Protein AF-A0A811QJC7-F1 (afdb_monomer)

Sequence (177 aa):
MTPPRSTLTEAEVFLGTHYTGIDIMLNLGDGEYWKKVMGPVFIYLNSSPNNGSDIRAFWDDAKAQARAEAGKWPYSFPESPGFAKAGDRGTVTGTLLVRDAFASKGGDVPAATAFVGLAAPGGQPGSWATQCKGYQFWTRATASGRFSIGGVRAGTYSLDAWVPGFLSSETTCTPPR

Secondary structure (DSSP, 8-state):
-PPP---------SS--TTTGGGGS----TT-----------------SSTT--HHHHHHHHHHHHHHHHTTPSPS----TTS--GGGEEEEEEE-EEEESSSTT-EEEE-TT-EEEEE---SSTTGGGT--SS--EEEEPPTTSEEEEEEEESS--EEEEE-TTS----EE-----

Structure (mmCIF, N/CA/C/O backbone):
data_AF-A0A811QJC7-F1
#
_entry.id   AF-A0A811QJC7-F1
#
loop_
_atom_site.group_PDB
_atom_site.id
_atom_site.type_symbol
_atom_site.label_atom_id
_atom_site.label_alt_id
_atom_site.label_comp_id
_atom_site.label_asym_id
_atom_site.label_entity_id
_atom_site.label_seq_id
_atom_site.pdbx_PDB_ins_code
_atom_site.Cartn_x
_atom_site.Cartn_y
_atom_site.Cartn_z
_atom_site.occupancy
_atom_site.B_iso_or_equiv
_atom_site.auth_seq_id
_atom_site.auth_comp_id
_atom_site.auth_asym_id
_atom_site.auth_atom_id
_atom_site.pdbx_PDB_model_num
ATOM 1 N N . MET A 1 1 ? 45.840 1.841 -18.497 1.00 39.69 1 MET A N 1
ATOM 2 C CA . MET A 1 1 ? 45.343 1.767 -17.107 1.00 39.69 1 MET A CA 1
ATOM 3 C C . MET A 1 1 ? 43.827 1.737 -17.168 1.00 39.69 1 MET A C 1
ATOM 5 O O . MET A 1 1 ? 43.231 2.735 -17.546 1.00 39.69 1 MET A O 1
ATOM 9 N N . THR A 1 2 ? 43.213 0.584 -16.918 1.00 43.00 2 THR A N 1
ATOM 10 C CA . THR A 1 2 ? 41.749 0.446 -16.854 1.00 43.00 2 THR A CA 1
ATOM 11 C C . THR A 1 2 ? 41.298 0.968 -15.489 1.00 43.00 2 THR A C 1
ATOM 13 O O . THR A 1 2 ? 41.879 0.532 -14.493 1.00 43.00 2 THR A O 1
ATOM 16 N N . PRO A 1 3 ? 40.339 1.905 -15.395 1.00 48.16 3 PRO A N 1
ATOM 17 C CA . PRO A 1 3 ? 39.869 2.369 -14.096 1.00 48.16 3 PRO A CA 1
ATOM 18 C C . PRO A 1 3 ? 39.243 1.196 -13.321 1.00 48.16 3 PRO A C 1
ATOM 20 O O . PRO A 1 3 ? 38.672 0.291 -13.944 1.00 48.16 3 PRO A O 1
ATOM 23 N N . PRO A 1 4 ? 39.352 1.170 -11.980 1.00 49.09 4 PRO A N 1
ATOM 24 C CA . PRO A 1 4 ? 38.701 0.147 -11.176 1.00 49.09 4 PRO A CA 1
ATOM 25 C C . PRO A 1 4 ? 37.191 0.201 -11.427 1.00 49.09 4 PRO A C 1
ATOM 27 O O . PRO A 1 4 ? 36.570 1.258 -11.313 1.00 49.09 4 PRO A O 1
ATOM 30 N N . ARG A 1 5 ? 36.597 -0.940 -11.795 1.00 50.56 5 ARG A N 1
ATOM 31 C CA . ARG A 1 5 ? 35.139 -1.084 -11.847 1.00 50.56 5 ARG A CA 1
ATOM 32 C C . ARG A 1 5 ? 34.621 -0.982 -10.418 1.00 50.56 5 ARG A C 1
ATOM 34 O O . ARG A 1 5 ? 34.804 -1.908 -9.634 1.00 50.56 5 ARG A O 1
ATOM 41 N N . SER A 1 6 ? 33.978 0.127 -10.081 1.00 57.31 6 SER A N 1
ATOM 42 C CA . SER A 1 6 ? 33.084 0.173 -8.933 1.00 57.31 6 SER A CA 1
ATOM 43 C C . SER A 1 6 ? 31.899 -0.751 -9.223 1.00 57.31 6 SER A C 1
ATOM 45 O O . SER A 1 6 ? 31.132 -0.538 -10.160 1.00 57.31 6 SER A O 1
ATOM 47 N N . THR A 1 7 ? 31.767 -1.822 -8.448 1.00 47.62 7 THR A N 1
ATOM 48 C CA . THR A 1 7 ? 30.556 -2.645 -8.429 1.00 47.62 7 THR A CA 1
ATOM 49 C C . THR A 1 7 ? 29.533 -1.970 -7.527 1.00 47.62 7 THR A C 1
ATOM 51 O O . THR A 1 7 ? 29.688 -1.964 -6.307 1.00 47.62 7 THR A O 1
ATOM 54 N N . LEU A 1 8 ? 28.502 -1.378 -8.128 1.00 61.47 8 LEU A N 1
ATOM 55 C CA . LEU A 1 8 ? 27.308 -0.936 -7.411 1.00 61.47 8 LEU A CA 1
ATOM 56 C C . LEU A 1 8 ? 26.442 -2.160 -7.095 1.00 61.47 8 LEU A C 1
ATOM 58 O O . LEU A 1 8 ? 26.234 -3.007 -7.964 1.00 61.47 8 LEU A O 1
ATOM 62 N N . THR A 1 9 ? 25.963 -2.253 -5.855 1.00 56.88 9 THR A N 1
ATOM 63 C CA . THR A 1 9 ? 25.016 -3.287 -5.418 1.00 56.88 9 THR A CA 1
ATOM 64 C C . THR A 1 9 ? 23.739 -2.591 -4.966 1.00 56.88 9 THR A C 1
ATOM 66 O O . THR A 1 9 ? 23.796 -1.758 -4.067 1.00 56.88 9 THR A O 1
ATOM 69 N N . GLU A 1 10 ? 22.617 -2.930 -5.594 1.00 76.75 10 GLU A N 1
ATOM 70 C CA . GLU A 1 10 ? 21.269 -2.501 -5.210 1.00 76.75 10 GLU A CA 1
ATOM 71 C C . GLU A 1 10 ? 20.539 -3.716 -4.627 1.00 76.75 10 GLU A C 1
ATOM 73 O O . GLU A 1 10 ? 20.653 -4.817 -5.174 1.00 76.75 10 GLU A O 1
ATOM 78 N N . ALA A 1 11 ? 19.813 -3.543 -3.521 1.00 76.38 11 ALA A N 1
ATOM 79 C CA . ALA A 1 11 ? 19.097 -4.627 -2.856 1.00 76.38 11 ALA A CA 1
ATOM 80 C C . ALA A 1 11 ? 17.656 -4.218 -2.532 1.00 76.38 11 ALA A C 1
ATOM 82 O O . ALA A 1 11 ? 17.434 -3.233 -1.836 1.00 76.38 11 ALA A O 1
ATOM 83 N N . GLU A 1 12 ? 16.698 -5.032 -2.974 1.00 81.44 12 GLU A N 1
ATOM 84 C CA . GLU A 1 12 ? 15.294 -4.956 -2.567 1.00 81.44 12 GLU A CA 1
ATOM 85 C C . GLU A 1 12 ? 14.996 -6.139 -1.639 1.00 81.44 12 GLU A C 1
ATOM 87 O O . GLU A 1 12 ? 15.192 -7.299 -2.015 1.00 81.44 12 GLU A O 1
ATOM 92 N N . VAL A 1 13 ? 14.538 -5.861 -0.417 1.00 83.81 13 VAL A N 1
ATOM 93 C CA . VAL A 1 13 ? 14.291 -6.883 0.612 1.00 83.81 13 VAL A CA 1
ATOM 94 C C . VAL A 1 13 ? 12.806 -6.916 0.960 1.00 83.81 13 VAL A C 1
ATOM 96 O O . VAL A 1 13 ? 12.304 -6.052 1.670 1.00 83.81 13 VAL A O 1
ATOM 99 N N . PHE A 1 14 ? 12.098 -7.949 0.499 1.00 85.81 14 PHE A N 1
ATOM 100 C CA . PHE A 1 14 ? 10.667 -8.132 0.789 1.00 85.81 14 PHE A CA 1
ATOM 101 C C . PHE A 1 14 ? 10.379 -8.766 2.150 1.00 85.81 14 PHE A C 1
ATOM 103 O O . PHE A 1 14 ? 9.311 -8.559 2.724 1.00 85.81 14 PHE A O 1
ATOM 110 N N . LEU A 1 15 ? 11.303 -9.596 2.630 1.00 84.06 15 LEU A N 1
ATOM 111 C CA . LEU A 1 15 ? 11.221 -10.270 3.915 1.00 84.06 15 LEU A CA 1
ATOM 112 C C . LEU A 1 15 ? 12.636 -10.494 4.438 1.00 84.06 15 LEU A C 1
ATOM 114 O O . LEU A 1 15 ? 13.490 -11.000 3.713 1.00 84.06 15 LEU A O 1
ATOM 118 N N . GLY A 1 16 ? 12.874 -10.146 5.696 1.00 83.25 16 GLY A N 1
ATOM 119 C CA . GLY A 1 16 ? 14.161 -10.342 6.344 1.00 83.25 16 GLY A CA 1
ATOM 120 C C . GLY A 1 16 ? 14.036 -10.196 7.852 1.00 83.25 16 GLY A C 1
ATOM 121 O O . GLY A 1 16 ? 13.121 -9.548 8.346 1.00 83.25 16 GLY A O 1
ATOM 122 N N . THR A 1 17 ? 14.974 -10.786 8.584 1.00 84.56 17 THR A N 1
ATOM 123 C CA . THR A 1 17 ? 15.013 -10.783 10.057 1.00 84.56 17 THR A CA 1
ATOM 124 C C . THR A 1 17 ? 15.558 -9.480 10.649 1.00 84.56 17 THR A C 1
ATOM 126 O O . THR A 1 17 ? 15.867 -9.409 11.839 1.00 84.56 17 THR A O 1
ATOM 129 N N . HIS A 1 18 ? 15.726 -8.441 9.827 1.00 79.06 18 HIS A N 1
ATOM 130 C CA . HIS A 1 18 ? 16.304 -7.175 10.257 1.00 79.06 18 HIS A CA 1
ATOM 131 C C . HIS A 1 18 ? 15.383 -6.524 11.296 1.00 79.06 18 HIS A C 1
ATOM 133 O O . HIS A 1 18 ? 14.196 -6.335 11.044 1.00 79.06 18 HIS A O 1
ATOM 139 N N . TYR A 1 19 ? 15.950 -6.176 12.453 1.00 82.38 19 TYR A N 1
ATOM 140 C CA . TYR A 1 19 ? 15.284 -5.589 13.627 1.00 82.38 19 TYR A CA 1
ATOM 141 C C . TYR A 1 19 ? 14.287 -6.503 14.358 1.00 82.38 19 TYR A C 1
ATOM 143 O O . TYR A 1 19 ? 14.424 -6.672 15.565 1.00 82.38 19 TYR A O 1
ATOM 151 N N . THR A 1 20 ? 13.332 -7.122 13.660 1.00 80.38 20 THR A N 1
ATOM 152 C CA . THR A 1 20 ? 12.279 -7.963 14.272 1.00 80.38 20 THR A CA 1
ATOM 153 C C . THR A 1 20 ? 12.752 -9.391 14.578 1.00 80.38 20 THR A C 1
ATOM 155 O O . THR A 1 20 ? 12.054 -10.160 15.230 1.00 80.38 20 THR A O 1
ATOM 158 N N . GLY A 1 21 ? 13.949 -9.771 14.125 1.00 86.75 21 GLY A N 1
ATOM 159 C CA . GLY A 1 21 ? 14.512 -11.091 14.382 1.00 86.75 21 GLY A CA 1
ATOM 160 C C . GLY A 1 21 ? 13.729 -12.206 13.692 1.00 86.75 21 GLY A C 1
ATOM 161 O O . GLY A 1 21 ? 13.185 -12.028 12.602 1.00 86.75 21 GLY A O 1
ATOM 162 N N . ILE A 1 22 ? 13.706 -13.384 14.314 1.00 85.12 22 ILE A N 1
ATOM 163 C CA . ILE A 1 22 ? 13.050 -14.569 13.746 1.00 85.12 22 ILE A CA 1
ATOM 164 C C . ILE A 1 22 ? 11.520 -14.491 13.784 1.00 85.12 22 ILE A C 1
ATOM 166 O O . ILE A 1 22 ? 10.868 -15.221 13.044 1.00 85.12 22 ILE A O 1
ATOM 170 N N . ASP A 1 23 ? 10.953 -13.576 14.571 1.00 84.38 23 ASP A N 1
ATOM 171 C CA . ASP A 1 23 ? 9.504 -13.464 14.769 1.00 84.38 23 ASP A CA 1
ATOM 172 C C . ASP A 1 23 ? 8.763 -13.009 13.505 1.00 84.38 23 ASP A C 1
ATOM 174 O O . ASP A 1 23 ? 7.570 -13.260 13.362 1.00 84.38 23 ASP A O 1
ATOM 178 N N . ILE A 1 24 ? 9.467 -12.370 12.563 1.00 82.44 24 ILE A N 1
ATOM 179 C CA . ILE A 1 24 ? 8.918 -11.985 11.255 1.00 82.44 24 ILE A CA 1
ATOM 180 C C . ILE A 1 24 ? 9.209 -13.020 10.158 1.00 82.44 24 ILE A C 1
ATOM 182 O O . ILE A 1 24 ? 8.734 -12.866 9.032 1.00 82.44 24 ILE A O 1
ATOM 186 N N . MET A 1 25 ? 9.989 -14.075 10.434 1.00 83.75 25 MET A N 1
ATOM 187 C CA . MET A 1 25 ? 10.285 -15.086 9.416 1.00 83.75 25 MET A CA 1
ATOM 188 C C . MET A 1 25 ? 9.013 -15.799 8.968 1.00 83.75 25 MET A C 1
ATOM 190 O O . MET A 1 25 ? 8.160 -16.187 9.764 1.00 83.75 25 MET A O 1
ATOM 194 N N . LEU A 1 26 ? 8.912 -16.011 7.657 1.00 86.88 26 LEU A N 1
ATOM 195 C CA . LEU A 1 26 ? 7.849 -16.813 7.079 1.00 86.88 26 LEU A CA 1
ATOM 196 C C . LEU A 1 26 ? 8.024 -18.266 7.526 1.00 86.88 26 LEU A C 1
ATOM 198 O O . LEU A 1 26 ? 8.915 -18.961 7.044 1.00 86.88 26 LEU A O 1
ATOM 202 N N . ASN A 1 27 ? 7.151 -18.712 8.423 1.00 86.12 27 ASN A N 1
ATOM 203 C CA . ASN A 1 27 ? 7.065 -20.102 8.848 1.00 86.12 27 ASN A CA 1
ATOM 204 C C . ASN A 1 27 ? 5.829 -20.755 8.216 1.00 86.12 27 ASN A C 1
ATOM 206 O O . ASN A 1 27 ? 4.711 -20.269 8.406 1.00 86.12 27 ASN A O 1
ATOM 210 N N . LEU A 1 28 ? 6.035 -21.818 7.440 1.00 89.69 28 LEU A N 1
ATOM 211 C CA . LEU A 1 28 ? 4.976 -22.582 6.784 1.00 89.69 28 LEU A CA 1
ATOM 212 C C . LEU A 1 28 ? 4.854 -23.941 7.470 1.00 89.69 28 LEU A C 1
ATOM 214 O O . LEU A 1 28 ? 5.852 -24.643 7.616 1.00 89.69 28 LEU A O 1
ATOM 218 N N . GLY A 1 29 ? 3.641 -24.295 7.888 1.00 89.88 29 GLY A N 1
ATOM 219 C CA . GLY A 1 29 ? 3.370 -25.610 8.460 1.00 89.88 29 GLY A CA 1
ATOM 220 C C . GLY A 1 29 ? 3.419 -26.729 7.416 1.00 89.88 29 GLY A C 1
ATOM 221 O O . GLY A 1 29 ? 3.368 -26.481 6.208 1.00 89.88 29 GLY A O 1
ATOM 222 N N . ASP A 1 30 ? 3.464 -27.975 7.886 1.00 93.50 30 ASP A N 1
ATOM 223 C CA . ASP A 1 30 ? 3.431 -29.152 7.017 1.00 93.50 30 ASP A CA 1
ATOM 224 C C . ASP A 1 30 ? 2.180 -29.144 6.128 1.00 93.50 30 ASP A C 1
ATOM 226 O O . ASP A 1 30 ? 1.044 -29.090 6.603 1.00 93.50 30 ASP A O 1
ATOM 230 N N . GLY A 1 31 ? 2.396 -29.180 4.811 1.00 92.94 31 GLY A N 1
ATOM 231 C CA . GLY A 1 31 ? 1.322 -29.127 3.817 1.00 92.94 31 GLY A CA 1
ATOM 232 C C . GLY A 1 31 ? 0.656 -27.754 3.648 1.00 92.94 31 GLY A C 1
ATOM 233 O O . GLY A 1 31 ? -0.315 -27.655 2.896 1.00 92.94 31 GLY A O 1
ATOM 234 N N . GLU A 1 32 ? 1.149 -26.691 4.295 1.00 94.19 32 GLU A N 1
ATOM 235 C CA . GLU A 1 32 ? 0.594 -25.343 4.144 1.00 94.19 32 GLU A CA 1
ATOM 236 C C . GLU A 1 32 ? 0.873 -24.792 2.738 1.00 94.19 32 GLU A C 1
ATOM 238 O O . GLU A 1 32 ? 2.012 -24.507 2.360 1.00 94.19 32 GLU A O 1
ATOM 243 N N . TYR A 1 33 ? -0.189 -24.584 1.958 1.00 92.38 33 TYR A N 1
ATOM 244 C CA . TYR A 1 33 ? -0.088 -23.845 0.706 1.00 92.38 33 TYR A CA 1
ATOM 245 C C . TYR A 1 33 ? -0.026 -22.342 0.983 1.00 92.38 33 TYR A C 1
ATOM 247 O O . TYR A 1 33 ? -0.960 -21.763 1.539 1.00 92.38 33 TYR A O 1
ATOM 255 N N . TRP A 1 34 ? 1.037 -21.688 0.515 1.00 92.56 34 TRP A N 1
ATOM 256 C CA . TRP A 1 34 ? 1.186 -20.242 0.620 1.00 92.56 34 TRP A CA 1
ATOM 257 C C . TRP A 1 34 ? 1.641 -19.622 -0.698 1.00 92.56 34 TRP A C 1
ATOM 259 O O . TRP A 1 34 ? 2.548 -20.112 -1.371 1.00 92.56 34 TRP A O 1
ATOM 269 N N . LYS A 1 35 ? 1.006 -18.505 -1.064 1.00 91.88 35 LYS A N 1
ATOM 270 C CA . LYS A 1 35 ? 1.338 -17.726 -2.256 1.00 91.88 35 LYS A CA 1
ATOM 271 C C . LYS A 1 35 ? 1.127 -16.244 -1.987 1.00 91.88 35 LYS A C 1
ATOM 273 O O . LYS A 1 35 ? 0.041 -15.821 -1.599 1.00 91.88 35 LYS A O 1
ATOM 278 N N . LYS A 1 36 ? 2.144 -15.443 -2.297 1.00 92.25 36 LYS A N 1
ATOM 279 C CA . LYS A 1 36 ? 2.096 -13.982 -2.234 1.00 92.25 36 LYS A CA 1
ATOM 280 C C . LYS A 1 36 ? 2.853 -13.407 -3.424 1.00 92.25 36 LYS A C 1
ATOM 282 O O . LYS A 1 36 ? 3.976 -13.804 -3.708 1.00 92.25 36 LYS A O 1
ATOM 287 N N . VAL A 1 37 ? 2.226 -12.479 -4.138 1.00 93.38 37 VAL A N 1
ATOM 288 C CA . VAL A 1 37 ? 2.914 -11.646 -5.132 1.00 93.38 37 VAL A CA 1
ATOM 289 C C . VAL A 1 37 ? 3.649 -10.532 -4.397 1.00 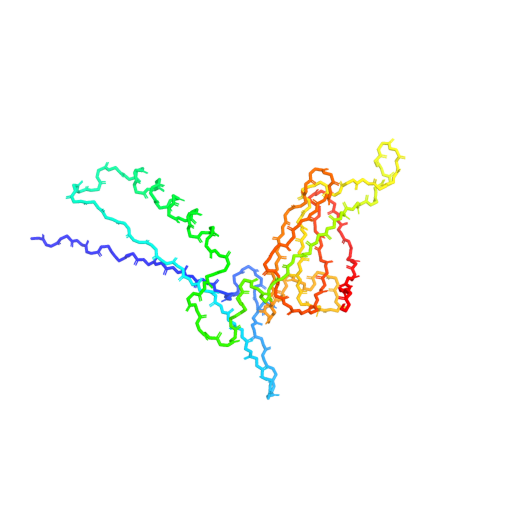93.38 37 VAL A C 1
ATOM 291 O O . VAL A 1 37 ? 3.005 -9.768 -3.672 1.00 93.38 37 VAL A O 1
ATOM 294 N N . MET A 1 38 ? 4.965 -10.469 -4.599 1.00 91.19 38 MET A N 1
ATOM 295 C CA . MET A 1 38 ? 5.854 -9.399 -4.149 1.00 91.19 38 MET A CA 1
ATOM 296 C C . MET A 1 38 ? 6.233 -8.533 -5.355 1.00 91.19 38 MET A C 1
ATOM 298 O O . MET A 1 38 ? 6.582 -9.068 -6.408 1.00 91.19 38 MET A O 1
ATOM 302 N N . GLY A 1 39 ? 6.130 -7.212 -5.221 1.00 90.12 39 GLY A N 1
ATOM 303 C CA . GLY A 1 39 ? 6.313 -6.274 -6.331 1.00 90.12 39 GLY A CA 1
ATOM 304 C C . GLY A 1 39 ? 5.027 -6.003 -7.134 1.00 90.12 39 GLY A C 1
ATOM 305 O O . GLY A 1 39 ? 3.922 -6.149 -6.596 1.00 90.12 39 GLY A O 1
ATOM 306 N N . PRO A 1 40 ? 5.138 -5.611 -8.421 1.00 91.00 40 PRO A N 1
ATOM 307 C CA . PRO A 1 40 ? 6.361 -5.467 -9.222 1.00 91.00 40 PRO A CA 1
ATOM 308 C C . PRO A 1 40 ? 7.364 -4.451 -8.661 1.00 91.00 40 PRO A C 1
ATOM 310 O O . PRO A 1 40 ? 6.972 -3.461 -8.049 1.00 91.00 40 PRO A O 1
ATOM 313 N N . VAL A 1 41 ? 8.653 -4.710 -8.900 1.00 90.06 41 VAL A N 1
ATOM 314 C CA . VAL A 1 41 ? 9.755 -3.774 -8.629 1.00 90.06 41 VAL A CA 1
ATOM 315 C C . VAL A 1 41 ? 10.070 -3.031 -9.913 1.00 90.06 41 VAL A C 1
ATOM 317 O O . VAL A 1 41 ? 10.195 -3.646 -10.972 1.00 90.06 41 VAL A O 1
ATOM 320 N N . PHE A 1 42 ? 10.206 -1.716 -9.815 1.00 89.62 42 PHE A N 1
ATOM 321 C CA . PHE A 1 42 ? 10.661 -0.879 -10.912 1.00 89.62 42 PHE A CA 1
ATOM 322 C C . PHE A 1 42 ? 12.077 -0.391 -10.608 1.00 89.62 42 PHE A C 1
ATOM 324 O O . PHE A 1 42 ? 12.303 0.225 -9.570 1.00 89.62 42 PHE A O 1
ATOM 331 N N . ILE A 1 43 ? 13.016 -0.670 -11.513 1.00 91.56 43 ILE A N 1
ATOM 332 C CA . ILE A 1 43 ? 14.404 -0.211 -11.419 1.00 91.56 43 ILE A CA 1
ATOM 333 C C . ILE A 1 43 ? 14.635 0.790 -12.544 1.00 91.56 43 ILE A C 1
ATOM 335 O O . ILE A 1 43 ? 14.411 0.478 -13.714 1.00 91.56 43 ILE A O 1
ATOM 339 N N . TYR A 1 44 ? 15.095 1.983 -12.180 1.00 92.44 44 TYR A N 1
ATOM 340 C CA . TYR A 1 44 ? 15.409 3.050 -13.119 1.00 92.44 44 TYR A CA 1
ATOM 341 C C . TYR A 1 44 ? 16.896 3.361 -13.115 1.00 92.44 44 TYR A C 1
ATOM 343 O O . TYR A 1 44 ? 17.497 3.519 -12.055 1.00 92.44 44 TYR A O 1
ATOM 351 N N . LEU A 1 45 ? 17.471 3.474 -14.309 1.00 90.25 45 LEU A N 1
ATOM 352 C CA . LEU A 1 45 ? 18.871 3.810 -14.520 1.00 90.25 45 LEU A CA 1
ATOM 353 C C . LEU A 1 45 ? 18.933 4.979 -15.503 1.00 90.25 45 LEU A C 1
ATOM 355 O O . LEU A 1 45 ? 18.470 4.853 -16.637 1.00 90.25 45 LEU A O 1
ATOM 359 N N . ASN A 1 46 ? 19.513 6.099 -15.079 1.00 89.00 46 ASN A N 1
ATOM 360 C CA . ASN A 1 46 ? 19.772 7.248 -15.939 1.00 89.00 46 ASN A CA 1
ATOM 361 C C . ASN A 1 46 ? 21.268 7.391 -16.252 1.00 89.00 46 ASN A C 1
ATOM 363 O O . ASN A 1 46 ? 22.139 6.874 -15.554 1.00 89.00 46 ASN A O 1
ATOM 367 N N . SER A 1 47 ? 21.567 8.053 -17.370 1.00 84.81 47 SER A N 1
ATOM 368 C CA . SER A 1 47 ? 22.934 8.331 -17.816 1.00 84.81 47 SER A CA 1
ATOM 369 C C . SER A 1 47 ? 22.981 9.643 -18.598 1.00 84.81 47 SER A C 1
ATOM 371 O O . SER A 1 47 ? 21.964 10.093 -19.122 1.00 84.81 47 SER A O 1
ATOM 373 N N . SER A 1 48 ? 24.154 10.277 -18.660 1.00 75.81 48 SER A N 1
ATOM 374 C CA . SER A 1 48 ? 24.380 11.493 -19.449 1.00 75.81 48 SER A CA 1
ATOM 375 C C . SER A 1 48 ? 25.650 11.339 -20.282 1.00 75.81 48 SER A C 1
ATOM 377 O O . SER A 1 48 ? 26.660 10.874 -19.745 1.00 75.81 48 SER A O 1
ATOM 379 N N . PRO A 1 49 ? 25.638 11.750 -21.563 1.00 69.88 49 PRO A N 1
ATOM 380 C CA . PRO A 1 49 ? 26.808 11.661 -22.434 1.00 69.88 49 PRO A CA 1
ATOM 381 C C . PRO A 1 49 ? 27.974 12.561 -21.987 1.00 69.88 49 PRO A C 1
ATOM 383 O O . PRO A 1 49 ? 29.115 12.297 -22.351 1.00 69.88 49 PRO A O 1
ATOM 386 N N . ASN A 1 50 ? 27.723 13.584 -21.159 1.00 66.31 50 ASN A N 1
ATOM 387 C CA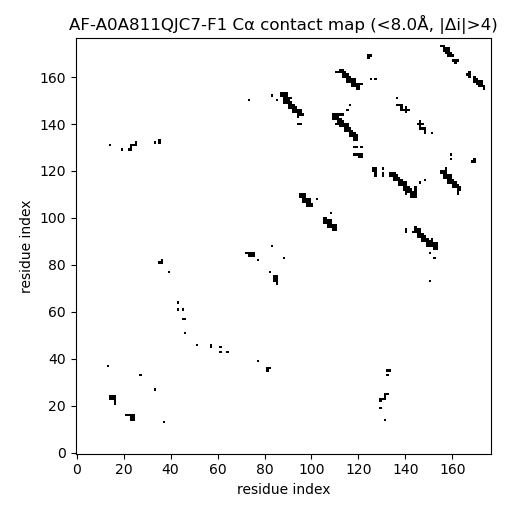 . ASN A 1 50 ? 28.739 14.539 -20.705 1.00 66.31 50 ASN A CA 1
ATOM 388 C C . ASN A 1 50 ? 29.227 14.224 -19.279 1.00 66.31 50 ASN A C 1
ATOM 390 O O . ASN A 1 50 ? 28.968 14.992 -18.356 1.00 66.31 50 ASN A O 1
ATOM 394 N N . ASN A 1 51 ? 29.900 13.079 -19.093 1.00 62.34 51 ASN A N 1
ATOM 395 C CA . ASN A 1 51 ? 30.676 12.694 -17.895 1.00 62.34 51 ASN A CA 1
ATOM 396 C C . ASN A 1 51 ? 30.092 13.101 -16.520 1.00 62.34 51 ASN A C 1
ATOM 398 O O . ASN A 1 51 ? 30.833 13.485 -15.617 1.00 62.34 51 ASN A O 1
ATOM 402 N N . GLY A 1 52 ? 28.772 12.999 -16.342 1.00 60.22 52 GLY A N 1
ATOM 403 C CA . GLY A 1 52 ? 28.110 13.064 -15.035 1.00 60.22 52 GLY A CA 1
ATOM 404 C C . GLY A 1 52 ? 28.415 14.289 -14.164 1.00 60.22 52 GLY A C 1
ATOM 405 O O . GLY A 1 52 ? 28.396 14.168 -12.941 1.00 60.22 52 GLY A O 1
ATOM 406 N N . SER A 1 53 ? 28.689 15.459 -14.752 1.00 65.88 53 SER A N 1
ATOM 407 C CA . SER A 1 53 ? 29.078 16.652 -13.982 1.00 65.88 53 SER A CA 1
ATOM 408 C C . SER A 1 53 ? 27.951 17.248 -13.129 1.00 65.88 53 SER A C 1
ATOM 410 O O . SER A 1 53 ? 28.226 18.076 -12.264 1.00 65.88 53 SER A O 1
ATOM 412 N N . ASP A 1 54 ? 26.696 16.842 -13.353 1.00 77.94 54 ASP A N 1
ATOM 413 C CA . ASP A 1 54 ? 25.538 17.320 -12.595 1.00 77.94 54 ASP A CA 1
ATOM 414 C C . ASP A 1 54 ? 24.778 16.168 -11.920 1.00 77.94 54 ASP A C 1
ATOM 416 O O . ASP A 1 54 ? 23.753 15.674 -12.391 1.00 77.94 54 ASP A O 1
ATOM 420 N N . ILE A 1 55 ? 25.296 15.734 -10.769 1.00 82.12 55 ILE A N 1
ATO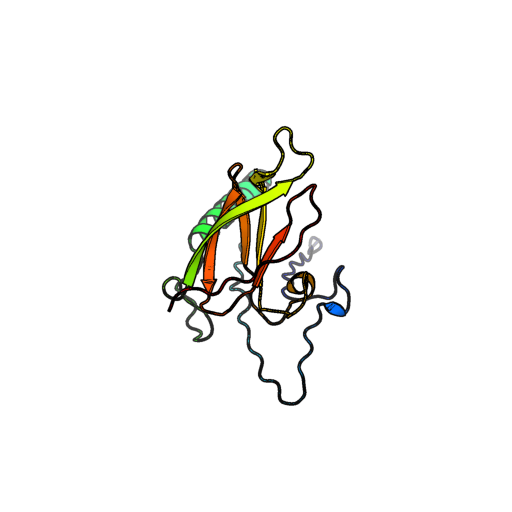M 421 C CA . ILE A 1 55 ? 24.653 14.717 -9.928 1.00 82.12 55 ILE A CA 1
ATOM 422 C C . ILE A 1 55 ? 23.273 15.152 -9.412 1.00 82.12 55 ILE A C 1
ATOM 424 O O . ILE A 1 55 ? 22.429 14.303 -9.124 1.00 82.12 55 ILE A O 1
ATOM 428 N N . ARG A 1 56 ? 23.015 16.466 -9.314 1.00 87.50 56 ARG A N 1
ATOM 429 C CA . ARG A 1 56 ? 21.704 16.978 -8.895 1.00 87.50 56 ARG A CA 1
ATOM 430 C C . ARG A 1 56 ? 20.672 16.764 -9.989 1.00 87.50 56 ARG A C 1
ATOM 432 O O . ARG A 1 56 ? 19.572 16.327 -9.669 1.00 87.50 56 ARG A O 1
ATOM 439 N N . ALA A 1 57 ? 21.044 16.966 -11.251 1.00 87.81 57 ALA A N 1
ATOM 440 C CA . ALA A 1 57 ? 20.170 16.661 -12.378 1.00 87.81 57 ALA A CA 1
ATOM 441 C C . ALA A 1 57 ? 19.744 15.181 -12.393 1.00 87.81 57 ALA A C 1
ATOM 443 O O . ALA A 1 57 ? 18.556 14.902 -12.523 1.00 87.81 57 ALA A O 1
ATOM 444 N N . PHE A 1 58 ? 20.666 14.233 -12.167 1.00 88.69 58 PHE A N 1
ATOM 445 C CA . PHE A 1 58 ? 20.310 12.807 -12.071 1.00 88.69 58 PHE A CA 1
ATOM 446 C C . PHE A 1 58 ? 19.382 12.494 -10.897 1.00 88.69 58 PHE A C 1
ATOM 448 O O . PHE A 1 58 ? 18.475 11.675 -11.026 1.00 88.69 58 PHE A O 1
ATOM 455 N N . TRP A 1 59 ? 19.603 13.134 -9.748 1.00 90.00 59 TRP A N 1
ATOM 456 C CA . TRP A 1 59 ? 18.744 12.981 -8.576 1.00 90.00 59 TRP A CA 1
ATOM 457 C C . TRP A 1 59 ? 17.337 13.545 -8.814 1.00 90.00 59 TRP A C 1
ATOM 459 O O . TRP A 1 59 ? 16.340 12.933 -8.428 1.00 90.00 59 TRP A O 1
ATOM 469 N N . ASP A 1 60 ? 17.239 14.714 -9.442 1.00 92.19 60 ASP A N 1
ATOM 470 C CA . ASP A 1 60 ? 15.964 15.352 -9.764 1.00 92.19 60 ASP A CA 1
ATOM 471 C C . ASP A 1 60 ? 15.175 14.554 -10.804 1.00 92.19 60 ASP A C 1
ATOM 473 O O . ASP A 1 60 ? 13.975 14.338 -10.613 1.00 92.19 60 ASP A O 1
ATOM 477 N N . ASP A 1 61 ? 15.857 14.043 -11.827 1.00 92.81 61 ASP A N 1
ATOM 478 C CA . ASP A 1 61 ? 15.308 13.129 -12.827 1.00 92.81 61 ASP A CA 1
ATOM 479 C C . ASP A 1 61 ? 14.817 11.815 -12.195 1.00 92.81 61 ASP A C 1
ATOM 481 O O . ASP A 1 61 ? 13.650 11.455 -12.347 1.00 92.81 61 ASP A O 1
ATOM 485 N N . ALA A 1 62 ? 15.632 11.161 -11.359 1.00 92.69 62 ALA A N 1
ATOM 486 C CA . ALA A 1 62 ? 15.229 9.943 -10.653 1.00 92.69 62 ALA A CA 1
ATOM 487 C C . ALA A 1 62 ? 14.000 10.168 -9.749 1.00 92.69 62 ALA A C 1
ATOM 489 O O . ALA A 1 62 ? 13.081 9.347 -9.729 1.00 92.69 62 ALA A O 1
ATOM 490 N N . LYS A 1 63 ? 13.921 11.305 -9.039 1.00 94.31 63 LYS A N 1
ATOM 491 C CA . LYS A 1 63 ? 12.726 11.676 -8.256 1.00 94.31 63 LYS A CA 1
ATOM 492 C C . LYS A 1 63 ? 11.507 11.924 -9.142 1.00 94.31 63 LYS A C 1
ATOM 494 O O . LYS A 1 63 ? 10.393 11.585 -8.742 1.00 94.31 63 LYS A O 1
ATOM 499 N N . ALA A 1 64 ? 11.681 12.569 -10.295 1.00 95.50 64 ALA A N 1
ATOM 500 C CA . ALA A 1 64 ? 10.593 12.809 -11.237 1.00 95.50 64 ALA A CA 1
ATOM 501 C C . ALA A 1 64 ? 10.055 11.483 -11.787 1.00 95.50 64 ALA A C 1
ATOM 503 O O . ALA A 1 64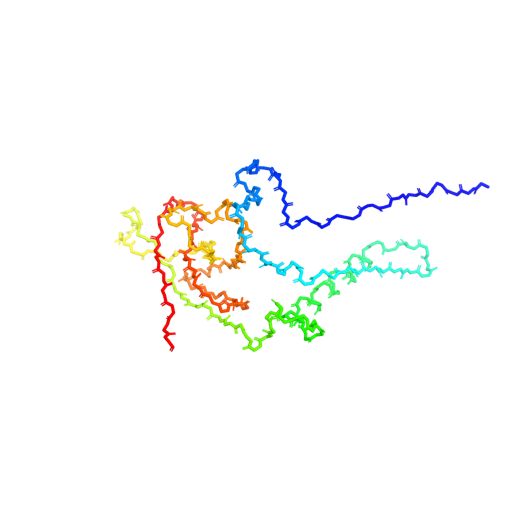 ? 8.846 11.252 -11.737 1.00 95.50 64 ALA A O 1
ATOM 504 N N . GLN A 1 65 ? 10.950 10.580 -12.189 1.00 96.12 65 GLN A N 1
ATOM 505 C CA . GLN A 1 65 ? 10.605 9.242 -12.647 1.00 96.12 65 GL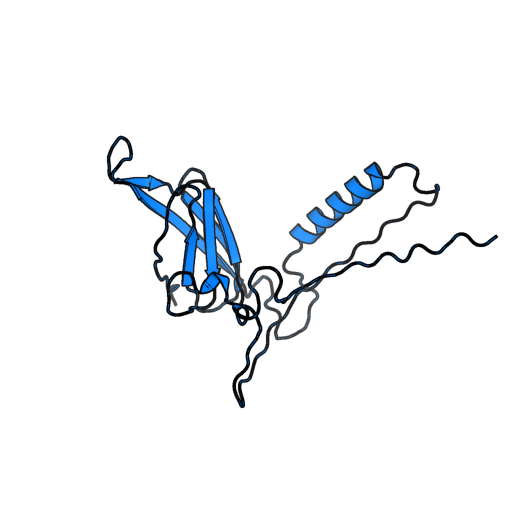N A CA 1
ATOM 506 C C . GLN A 1 65 ? 9.890 8.434 -11.555 1.00 96.12 65 GLN A C 1
ATOM 508 O O . GLN A 1 65 ? 8.826 7.875 -11.808 1.00 96.12 65 GLN A O 1
ATOM 513 N N . ALA A 1 66 ? 10.401 8.432 -10.319 1.00 93.75 66 ALA A N 1
ATOM 514 C CA . ALA A 1 66 ? 9.763 7.741 -9.197 1.00 93.75 66 ALA A CA 1
ATOM 515 C C . ALA A 1 66 ? 8.330 8.242 -8.938 1.00 93.75 66 ALA A C 1
ATOM 517 O O . ALA A 1 66 ? 7.423 7.441 -8.715 1.00 93.75 66 ALA A O 1
ATOM 518 N N . ARG A 1 67 ? 8.091 9.561 -9.015 1.00 95.00 67 ARG A N 1
ATOM 519 C CA . ARG A 1 67 ? 6.741 10.143 -8.881 1.00 95.00 67 ARG A CA 1
ATOM 520 C C . ARG A 1 67 ? 5.824 9.747 -10.036 1.00 95.00 67 ARG A C 1
ATOM 522 O O . ARG A 1 67 ? 4.658 9.441 -9.795 1.00 95.00 67 ARG A O 1
ATOM 529 N N . ALA A 1 68 ? 6.337 9.753 -11.266 1.00 95.62 68 ALA A N 1
ATOM 530 C CA . ALA A 1 68 ? 5.570 9.357 -12.442 1.00 95.62 68 ALA A CA 1
ATOM 531 C C . ALA A 1 68 ? 5.148 7.882 -12.364 1.00 95.62 68 ALA A C 1
ATOM 533 O O . ALA A 1 68 ? 3.983 7.565 -12.596 1.00 95.62 68 ALA A O 1
ATOM 534 N N . GLU A 1 69 ? 6.062 6.989 -11.981 1.00 94.81 69 GLU A N 1
ATOM 535 C CA . GLU A 1 69 ? 5.772 5.561 -11.821 1.00 94.81 69 GLU A CA 1
ATOM 536 C C . GLU A 1 69 ? 4.847 5.269 -10.633 1.00 94.81 69 GLU A C 1
ATOM 538 O O . GLU A 1 69 ? 3.943 4.443 -10.752 1.00 94.81 69 GLU A O 1
ATOM 543 N N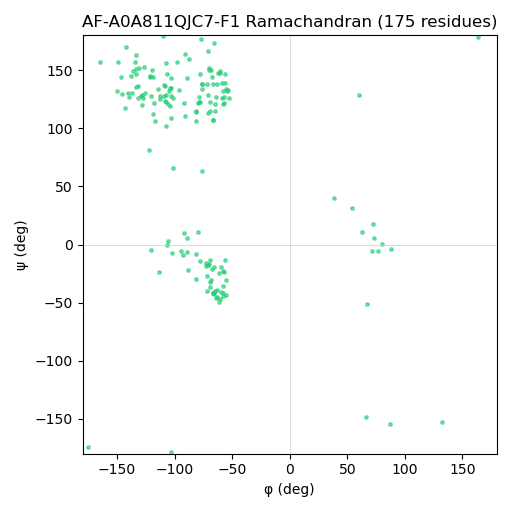 . ALA A 1 70 ? 4.979 5.995 -9.515 1.00 91.06 70 ALA A N 1
ATOM 544 C CA . ALA A 1 70 ? 4.046 5.879 -8.392 1.00 91.06 70 ALA A CA 1
ATOM 545 C C . ALA A 1 70 ? 2.595 6.186 -8.810 1.00 91.06 70 ALA A C 1
ATOM 547 O O . ALA A 1 70 ? 1.667 5.524 -8.349 1.00 91.06 70 ALA A O 1
ATOM 548 N N . GLY A 1 71 ? 2.396 7.141 -9.726 1.00 90.62 71 GLY A N 1
ATOM 549 C CA . GLY A 1 71 ? 1.080 7.474 -10.280 1.00 90.62 7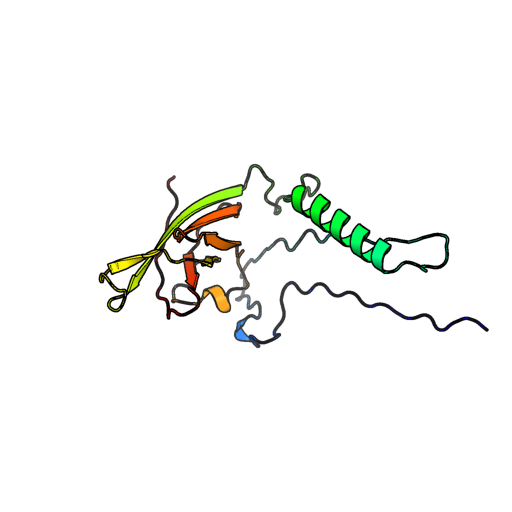1 GLY A CA 1
ATOM 550 C C . GLY A 1 71 ? 0.482 6.402 -11.200 1.00 90.62 71 GLY A C 1
ATOM 551 O O . GLY A 1 71 ? -0.721 6.420 -11.445 1.00 90.62 71 GLY A O 1
ATOM 552 N N . LYS A 1 72 ? 1.291 5.458 -11.696 1.00 92.44 72 LYS A N 1
ATOM 553 C CA . LYS A 1 72 ? 0.826 4.327 -12.518 1.00 92.44 72 LYS A CA 1
ATOM 554 C C . LYS A 1 72 ? 0.434 3.110 -11.686 1.00 92.44 72 LYS A C 1
ATOM 556 O O . LYS A 1 72 ? -0.055 2.127 -12.241 1.00 92.44 72 LYS A O 1
ATOM 561 N N . TRP A 1 73 ? 0.672 3.139 -10.376 1.00 89.75 73 TRP A N 1
ATOM 562 C CA . TRP A 1 73 ? 0.314 2.038 -9.499 1.00 89.75 73 TRP A CA 1
ATOM 563 C C . TRP A 1 73 ? -1.211 1.940 -9.296 1.00 89.75 73 TRP A C 1
ATOM 565 O O . TRP A 1 73 ? -1.855 2.956 -9.027 1.00 89.75 73 TRP A O 1
ATOM 575 N N . PRO A 1 74 ? -1.795 0.726 -9.310 1.00 92.38 74 PRO A N 1
ATOM 576 C CA . PRO A 1 74 ? -1.180 -0.545 -9.699 1.00 92.38 74 PRO A CA 1
ATOM 577 C C . PRO A 1 74 ? -1.047 -0.674 -11.221 1.00 92.38 74 PRO A C 1
ATOM 579 O O . PRO A 1 74 ? -1.979 -0.366 -11.962 1.00 92.38 74 PRO A O 1
ATOM 582 N N . TYR A 1 75 ? 0.095 -1.195 -11.678 1.00 92.38 75 TYR A N 1
ATOM 583 C CA . TYR A 1 75 ? 0.358 -1.373 -13.106 1.00 92.38 75 TYR A CA 1
ATOM 584 C C . TYR A 1 75 ? -0.658 -2.303 -13.781 1.00 92.38 75 TYR A C 1
ATOM 586 O O . TYR A 1 75 ? -1.115 -3.280 -13.191 1.00 92.38 75 TYR A O 1
ATOM 594 N N . SER A 1 76 ? -0.958 -2.040 -15.053 1.00 92.19 76 SER A N 1
ATOM 595 C CA . SER A 1 76 ? -1.864 -2.859 -15.869 1.00 92.19 76 SER A CA 1
ATOM 596 C C . SER A 1 76 ? -1.173 -4.010 -16.604 1.00 92.19 76 SER A C 1
ATOM 598 O O . SER A 1 76 ? -1.844 -4.970 -16.978 1.00 92.19 76 SER A O 1
ATOM 600 N N . PHE A 1 77 ? 0.145 -3.918 -16.811 1.00 93.19 77 PHE A N 1
ATOM 601 C CA . PHE A 1 77 ? 0.917 -4.895 -17.580 1.00 93.19 77 PHE A CA 1
ATOM 602 C C . PHE A 1 77 ? 1.122 -6.265 -16.902 1.00 93.19 77 PHE A C 1
ATOM 604 O O . PHE A 1 77 ? 1.313 -7.229 -17.639 1.00 93.19 77 PHE A O 1
ATOM 611 N N . PRO A 1 78 ? 1.132 -6.424 -15.557 1.00 93.88 78 PRO A N 1
ATOM 612 C CA . PRO A 1 78 ? 1.308 -7.749 -14.972 1.00 93.88 78 PRO A CA 1
ATOM 613 C C . PRO A 1 78 ? 0.132 -8.675 -15.310 1.00 93.88 78 PRO A C 1
ATOM 615 O O . PRO A 1 78 ? -1.014 -8.410 -14.945 1.00 93.88 78 PRO A O 1
ATOM 618 N N . GLU A 1 79 ? 0.427 -9.794 -15.972 1.00 92.56 79 GLU A N 1
ATOM 619 C CA . GLU A 1 79 ? -0.585 -10.766 -16.416 1.00 92.56 79 GLU A CA 1
ATOM 620 C C . GLU A 1 79 ? -0.832 -11.903 -15.415 1.00 92.56 79 GLU A C 1
ATOM 622 O O . GLU A 1 79 ? -1.766 -12.687 -15.572 1.00 92.56 79 GLU A O 1
ATOM 627 N N . SER A 1 80 ? -0.008 -12.003 -14.366 1.00 92.88 80 SER A N 1
ATOM 628 C CA . SER A 1 80 ? -0.136 -13.0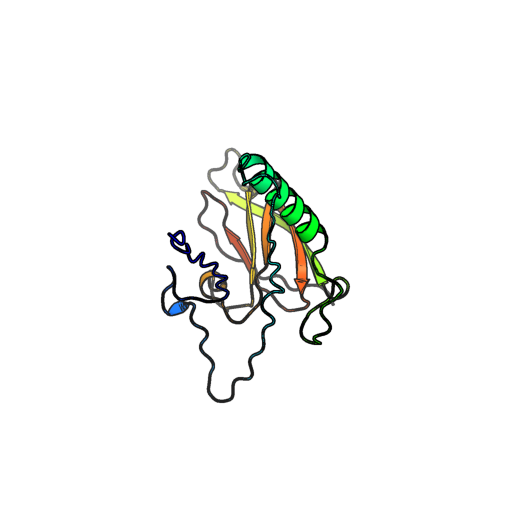57 -13.356 1.00 92.88 80 SER A CA 1
ATOM 629 C C . SER A 1 80 ? -1.529 -13.040 -12.714 1.00 92.88 80 SER A C 1
ATOM 631 O O . SER A 1 80 ? -1.898 -12.023 -12.123 1.00 92.88 80 SER A O 1
ATOM 633 N N . PRO A 1 81 ? -2.261 -14.172 -12.681 1.00 91.75 81 PRO A N 1
ATOM 634 C CA . PRO A 1 81 ? -3.556 -14.255 -12.001 1.00 91.75 81 PRO A CA 1
ATOM 635 C C . PRO A 1 81 ? -3.490 -13.932 -10.501 1.00 91.75 81 PRO A C 1
ATOM 637 O O . PRO A 1 81 ? -4.499 -13.638 -9.872 1.00 91.75 81 PRO A O 1
ATOM 640 N N . GLY A 1 82 ? -2.300 -14.010 -9.891 1.00 92.19 82 GLY A N 1
ATOM 641 C CA . GLY A 1 82 ? -2.105 -13.647 -8.484 1.00 92.19 82 GLY A CA 1
ATOM 642 C C . GLY A 1 82 ? -2.026 -12.137 -8.230 1.00 92.19 82 GLY A C 1
ATOM 643 O O . GLY A 1 82 ? -2.093 -11.717 -7.067 1.00 92.19 82 GLY A O 1
ATOM 644 N N . PHE A 1 83 ? -1.849 -11.333 -9.282 1.00 94.44 83 PHE A N 1
ATOM 645 C CA . PHE A 1 83 ? -1.724 -9.885 -9.206 1.00 94.44 83 PHE A CA 1
ATOM 646 C C . PHE A 1 83 ? -3.101 -9.227 -9.349 1.00 94.44 83 PHE A C 1
ATOM 648 O O . PHE A 1 83 ? -3.697 -9.232 -10.420 1.00 94.44 83 PHE A O 1
ATOM 655 N N . ALA A 1 84 ? -3.602 -8.642 -8.259 1.00 94.56 84 ALA A N 1
ATOM 656 C CA . ALA A 1 84 ? -4.850 -7.883 -8.282 1.00 94.56 84 ALA A CA 1
ATOM 657 C C . ALA A 1 84 ? -4.661 -6.582 -9.079 1.00 94.56 84 ALA A C 1
ATOM 659 O O . ALA A 1 84 ? -3.794 -5.768 -8.724 1.00 94.56 84 ALA A O 1
ATOM 660 N N . LYS A 1 85 ? -5.472 -6.377 -10.121 1.00 94.62 85 LYS A N 1
ATOM 661 C CA . LYS A 1 85 ? -5.444 -5.167 -10.953 1.00 94.62 85 LYS A CA 1
ATOM 662 C C . LYS A 1 85 ? -6.122 -4.003 -10.229 1.00 94.62 85 LYS A C 1
ATOM 664 O O . LYS A 1 85 ? -6.639 -4.158 -9.125 1.00 94.62 85 LYS A O 1
ATOM 669 N N . ALA A 1 86 ? -6.106 -2.818 -10.841 1.00 93.81 86 ALA A N 1
ATOM 670 C CA . ALA A 1 86 ? -6.728 -1.620 -10.270 1.00 93.81 86 ALA A CA 1
ATOM 671 C C . ALA A 1 86 ? -8.213 -1.828 -9.927 1.00 93.81 86 ALA A C 1
ATOM 673 O O . ALA A 1 86 ? -8.638 -1.447 -8.843 1.00 93.81 86 ALA A O 1
ATOM 674 N N . GLY A 1 87 ? -8.971 -2.476 -10.819 1.00 94.50 87 GLY A N 1
ATOM 675 C CA . GLY A 1 87 ? -10.401 -2.746 -10.620 1.00 94.50 87 GLY A CA 1
ATOM 676 C C . GLY A 1 87 ? -10.716 -3.794 -9.548 1.00 94.50 87 GLY A C 1
ATOM 677 O O . GLY A 1 87 ? -11.830 -3.816 -9.043 1.00 94.50 87 GLY A O 1
ATOM 678 N N . ASP A 1 88 ? -9.738 -4.617 -9.156 1.00 94.56 88 ASP A N 1
ATOM 679 C CA . ASP A 1 88 ? -9.904 -5.672 -8.141 1.00 94.56 88 ASP A CA 1
ATOM 680 C C . ASP A 1 88 ? -9.561 -5.178 -6.724 1.00 94.56 88 ASP A C 1
ATOM 682 O O . ASP A 1 88 ? -9.378 -5.967 -5.788 1.00 94.56 88 ASP A O 1
ATOM 686 N N . ARG A 1 89 ? -9.368 -3.864 -6.574 1.00 95.94 89 ARG A N 1
ATOM 687 C CA . ARG A 1 89 ? -8.926 -3.222 -5.339 1.00 95.94 89 ARG A CA 1
ATOM 688 C C . ARG A 1 89 ? -9.942 -2.195 -4.881 1.00 95.94 89 ARG A C 1
ATOM 690 O O . ARG A 1 89 ? -10.553 -1.495 -5.681 1.00 95.94 89 ARG A O 1
ATOM 697 N N . GLY A 1 90 ? -10.076 -2.094 -3.568 1.00 96.00 90 GLY A N 1
ATOM 698 C CA . GLY A 1 90 ? -10.956 -1.150 -2.904 1.00 96.00 90 GLY A CA 1
ATOM 699 C C . GLY A 1 90 ? -10.202 -0.051 -2.166 1.00 96.00 90 GLY A C 1
ATOM 700 O O . GLY A 1 90 ? -8.967 -0.015 -2.100 1.00 96.00 90 GLY A O 1
ATOM 701 N N . THR A 1 91 ? -10.997 0.825 -1.563 1.00 97.50 91 THR A N 1
ATOM 702 C CA . THR A 1 91 ? -10.535 1.869 -0.653 1.00 97.50 91 THR A CA 1
ATOM 703 C C . THR A 1 91 ? -11.306 1.748 0.652 1.00 97.50 91 THR A C 1
ATOM 705 O O . THR A 1 91 ? -12.534 1.695 0.643 1.00 97.50 91 THR A O 1
ATOM 708 N N . VAL A 1 92 ? -10.590 1.737 1.773 1.00 97.88 92 VAL A N 1
ATOM 709 C CA . VAL A 1 92 ? -11.181 1.808 3.113 1.00 97.88 92 VAL A CA 1
ATOM 710 C C . VAL A 1 92 ? -11.020 3.232 3.625 1.00 97.88 92 VAL A C 1
ATOM 712 O O . VAL A 1 92 ? -9.915 3.77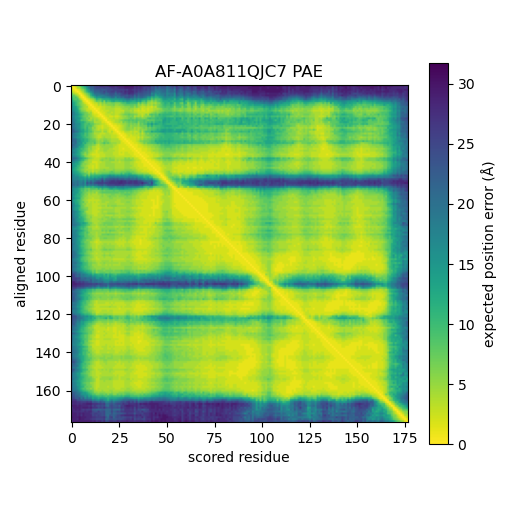2 3.645 1.00 97.88 92 VAL A O 1
ATOM 715 N N . THR A 1 93 ? -12.123 3.854 4.033 1.00 98.12 93 THR A N 1
ATOM 716 C CA . THR A 1 93 ? -12.122 5.211 4.591 1.00 98.12 93 THR A CA 1
ATOM 717 C C . THR A 1 93 ? -12.818 5.226 5.938 1.00 98.12 93 THR A C 1
ATOM 719 O O . THR A 1 93 ? -13.693 4.403 6.202 1.00 98.12 93 THR A O 1
ATOM 722 N N . GLY A 1 94 ? -12.434 6.165 6.792 1.00 96.94 94 GLY A N 1
ATOM 723 C CA . GLY A 1 94 ? -13.028 6.297 8.113 1.00 96.94 94 GLY A CA 1
ATOM 724 C C . GLY A 1 94 ? -12.508 7.515 8.857 1.00 96.94 94 GLY A C 1
ATOM 725 O O . GLY A 1 94 ? -11.761 8.330 8.311 1.00 96.94 94 GLY A O 1
ATOM 726 N N . THR A 1 95 ? -12.924 7.635 10.113 1.00 96.19 95 THR A N 1
ATOM 727 C CA . THR A 1 95 ? -12.428 8.647 11.051 1.00 96.19 95 THR A CA 1
ATOM 728 C C . THR A 1 95 ? -12.025 7.948 12.336 1.00 96.19 95 THR A C 1
ATOM 730 O O . THR A 1 95 ? -12.819 7.193 12.889 1.00 96.19 95 THR A O 1
ATOM 733 N N . LEU A 1 96 ? -10.799 8.190 12.792 1.00 94.31 96 LEU A N 1
ATOM 734 C CA . LEU A 1 96 ? -10.266 7.656 14.037 1.00 94.31 96 LEU A CA 1
ATOM 735 C C . LEU A 1 96 ? -10.271 8.745 15.114 1.00 94.31 96 LEU A C 1
ATOM 737 O O . LEU A 1 96 ? -9.741 9.841 14.908 1.00 94.31 96 LEU A O 1
ATOM 741 N N . LEU A 1 97 ? -10.850 8.418 16.265 1.00 92.56 97 LEU A N 1
ATOM 742 C CA . LEU A 1 97 ? -10.854 9.248 17.465 1.00 92.56 97 LEU A CA 1
ATOM 743 C C . LEU A 1 97 ? -10.197 8.465 18.608 1.00 92.56 97 LEU A C 1
ATOM 745 O O . LEU A 1 97 ? -10.363 7.249 18.695 1.00 92.56 97 LEU A O 1
ATOM 749 N N . VAL A 1 98 ? -9.466 9.155 19.480 1.00 89.19 98 VAL A N 1
ATOM 750 C CA . VAL A 1 98 ? -8.902 8.597 20.715 1.00 89.19 98 VAL A CA 1
ATOM 751 C C . VAL A 1 98 ? -9.650 9.186 21.892 1.00 89.19 98 VAL A C 1
ATOM 753 O O . VAL A 1 98 ? -9.902 10.388 21.932 1.00 89.19 98 VAL A O 1
ATOM 756 N N . ARG A 1 99 ? -9.983 8.351 22.872 1.00 87.38 99 ARG A N 1
ATOM 757 C CA . ARG A 1 99 ? -10.533 8.837 24.131 1.00 87.38 99 ARG A CA 1
ATOM 758 C C . ARG A 1 99 ? -9.407 9.310 25.036 1.00 87.38 99 ARG A C 1
ATOM 760 O O . ARG A 1 99 ? -8.606 8.496 25.485 1.00 87.38 99 ARG A O 1
ATOM 767 N N . ASP A 1 100 ? -9.379 10.604 25.322 1.00 82.12 100 ASP A N 1
ATOM 768 C CA . ASP A 1 100 ? -8.411 11.214 26.228 1.00 82.12 100 ASP A CA 1
ATOM 769 C C . ASP A 1 100 ? -9.144 11.859 27.412 1.00 82.12 100 ASP A C 1
ATOM 771 O O . ASP A 1 100 ? -9.891 12.832 27.270 1.00 82.12 100 ASP A O 1
ATOM 775 N N . ALA A 1 101 ? -8.946 11.282 28.598 1.00 78.12 101 ALA A N 1
ATOM 776 C CA . ALA A 1 101 ? -9.533 11.777 29.839 1.00 78.12 101 ALA A CA 1
ATOM 777 C C . ALA A 1 101 ? -8.872 13.076 30.339 1.00 78.12 101 ALA A C 1
ATOM 779 O O . ALA A 1 101 ? -9.472 13.787 31.142 1.00 78.12 101 ALA A O 1
ATOM 780 N N . PHE A 1 102 ? -7.664 13.393 29.865 1.00 75.00 102 PHE A N 1
ATOM 781 C CA . PHE A 1 102 ? -6.884 14.572 30.250 1.00 75.00 102 PHE A CA 1
ATOM 782 C C . PHE A 1 102 ? -6.940 15.696 29.211 1.00 75.00 102 PHE A C 1
ATOM 784 O O . PHE A 1 102 ? -6.468 16.803 29.477 1.00 75.00 102 PHE A O 1
ATOM 791 N N . ALA A 1 103 ? -7.539 15.449 28.042 1.00 76.31 103 ALA A N 1
ATOM 792 C CA . ALA A 1 103 ? -7.826 16.501 27.079 1.00 76.31 103 ALA A CA 1
ATOM 793 C C . ALA A 1 103 ? -8.673 17.600 27.737 1.00 76.31 103 ALA A C 1
ATOM 795 O O . ALA A 1 103 ? -9.533 17.322 28.570 1.00 76.31 103 ALA A O 1
ATOM 796 N N . SER A 1 104 ? -8.477 18.857 27.328 1.00 65.38 104 SER A N 1
ATOM 797 C CA . SER A 1 104 ? -9.020 20.055 27.998 1.00 65.38 104 SER A CA 1
ATOM 798 C C . SER A 1 104 ? -10.544 20.078 28.186 1.00 65.38 104 SER A C 1
ATOM 800 O O . SER A 1 104 ? -11.056 20.929 28.907 1.00 65.38 104 SER A O 1
ATOM 802 N N . LYS A 1 105 ? -11.277 19.186 27.512 1.00 62.53 105 LYS A N 1
ATOM 803 C CA . LYS A 1 105 ? -12.731 19.033 27.633 1.00 62.53 105 LYS A CA 1
ATOM 804 C C . LYS A 1 105 ? -13.179 17.643 28.101 1.00 62.53 105 LYS A C 1
ATOM 806 O O . LYS A 1 105 ? -14.370 17.481 28.327 1.00 62.53 105 LYS A O 1
ATOM 811 N N . GLY A 1 106 ? -12.256 16.686 28.253 1.00 66.00 106 GLY A N 1
ATOM 812 C CA . GLY A 1 106 ? -12.533 15.258 28.418 1.00 66.00 106 GLY A CA 1
ATOM 813 C C . GLY A 1 106 ? -13.296 14.679 27.219 1.00 66.00 106 GLY A C 1
ATOM 814 O O . GLY A 1 106 ? -14.323 15.211 26.807 1.00 66.00 106 GLY A O 1
ATOM 815 N N . GLY A 1 107 ? -12.817 13.583 26.630 1.00 82.31 107 GLY A N 1
ATOM 816 C CA . GLY A 1 107 ? -13.587 12.851 25.618 1.00 82.31 107 GLY A CA 1
ATOM 817 C C . GLY A 1 107 ? -12.813 12.507 24.356 1.00 82.31 107 GLY A C 1
ATOM 818 O O . GLY A 1 107 ? -11.601 12.304 24.386 1.00 82.31 107 GLY A O 1
ATOM 819 N N . ASP A 1 108 ? -13.547 12.375 23.255 1.00 88.06 108 ASP A N 1
ATOM 820 C CA . ASP A 1 108 ? -13.005 11.880 21.995 1.00 88.06 108 ASP A CA 1
ATOM 821 C C . ASP A 1 108 ? -12.291 13.004 21.247 1.00 88.06 108 ASP A C 1
ATOM 823 O O . ASP A 1 108 ? -12.904 13.976 20.801 1.00 88.06 108 ASP A O 1
ATOM 827 N N . VAL A 1 109 ? -10.977 12.859 21.106 1.00 90.12 109 VAL A N 1
ATOM 828 C CA . VAL A 1 109 ? -10.126 13.763 20.338 1.00 90.12 109 VAL A CA 1
ATOM 829 C C . VAL A 1 109 ? -9.763 13.127 18.998 1.00 90.12 109 VAL A C 1
ATOM 831 O O . VAL A 1 109 ? -9.542 11.916 18.927 1.00 90.12 109 VAL A O 1
ATOM 834 N N . PRO A 1 110 ? -9.684 13.907 17.908 1.00 92.06 110 PRO A N 1
ATOM 835 C CA . PRO A 1 110 ? -9.197 13.392 16.638 1.00 92.06 110 PRO A CA 1
ATOM 836 C C . PRO A 1 110 ? -7.819 12.748 16.776 1.00 92.06 110 PRO A C 1
ATOM 838 O O . PRO A 1 110 ? -6.900 13.356 17.324 1.00 92.06 110 PRO A O 1
ATOM 841 N N . ALA A 1 111 ? -7.658 11.546 16.221 1.00 92.19 111 ALA A N 1
ATOM 842 C CA . ALA A 1 111 ? -6.378 10.848 16.161 1.00 92.19 111 ALA A CA 1
ATOM 843 C C . ALA A 1 111 ? -5.479 11.465 15.075 1.00 92.19 111 ALA A C 1
ATOM 845 O O . ALA A 1 111 ? -5.178 10.852 14.047 1.00 92.19 111 ALA A O 1
ATOM 846 N N . ALA A 1 112 ? -5.116 12.732 15.260 1.00 91.19 112 ALA A N 1
ATOM 847 C CA . ALA A 1 112 ? -4.346 13.495 14.295 1.00 91.19 112 ALA A CA 1
ATOM 848 C C . ALA A 1 112 ? -3.009 12.801 14.016 1.00 91.19 112 ALA A C 1
ATOM 850 O O . ALA A 1 112 ? -2.289 12.424 14.938 1.00 91.19 112 ALA A O 1
ATOM 851 N N . THR A 1 113 ? -2.660 12.653 12.736 1.00 90.25 113 THR A N 1
ATOM 852 C CA . THR A 1 113 ? -1.393 12.044 12.281 1.00 90.25 113 THR A CA 1
ATOM 853 C C . THR A 1 113 ? -1.189 10.574 12.658 1.00 90.25 113 THR A C 1
ATOM 855 O O . THR A 1 113 ? -0.099 10.043 12.442 1.00 90.25 113 THR A O 1
ATOM 858 N N . ALA A 1 114 ? -2.228 9.899 13.160 1.00 94.12 114 ALA A N 1
ATOM 859 C CA . ALA A 1 114 ? -2.182 8.475 13.451 1.00 94.12 114 ALA A CA 1
ATOM 860 C C . ALA A 1 114 ? -1.781 7.667 12.215 1.00 94.12 114 ALA A C 1
ATOM 862 O O . ALA A 1 114 ? -2.258 7.930 11.108 1.00 94.12 114 ALA A O 1
ATOM 863 N N . PHE A 1 115 ? -0.934 6.664 12.411 1.00 94.44 115 PHE A N 1
ATOM 864 C CA . PHE A 1 115 ? -0.729 5.623 11.418 1.00 94.44 115 PHE A CA 1
ATOM 865 C C . PHE A 1 115 ? -1.894 4.654 11.528 1.00 94.44 115 PHE A C 1
ATOM 867 O O . PHE A 1 115 ? -2.142 4.123 12.606 1.00 94.44 115 PHE A O 1
ATOM 874 N N . VAL A 1 116 ? -2.612 4.458 10.428 1.00 96.06 116 VAL A N 1
ATOM 875 C CA . VAL A 1 116 ? -3.769 3.564 10.351 1.00 96.06 116 VAL A CA 1
ATOM 876 C C . VAL A 1 116 ? -3.473 2.512 9.295 1.00 96.06 116 VAL A C 1
ATOM 878 O O . VAL A 1 116 ? -3.088 2.855 8.172 1.00 96.06 116 VAL A O 1
ATOM 881 N N . GLY A 1 117 ? -3.622 1.249 9.671 1.00 95.75 117 GLY A N 1
ATOM 882 C CA . GLY A 1 117 ? -3.169 0.102 8.909 1.00 95.75 117 GLY A CA 1
ATOM 883 C C . GLY A 1 117 ? -4.207 -0.998 8.804 1.00 95.75 117 GLY A C 1
ATOM 884 O O . GLY A 1 117 ? -5.033 -1.188 9.690 1.00 95.75 117 GLY A O 1
ATOM 885 N N . LEU A 1 118 ? -4.136 -1.737 7.706 1.00 95.75 118 LEU A N 1
ATOM 886 C CA . LEU A 1 118 ? -4.830 -2.998 7.515 1.00 95.75 118 LEU A CA 1
ATOM 887 C C . LEU A 1 118 ? -3.791 -4.105 7.449 1.00 95.75 118 LEU A C 1
ATOM 889 O O . LEU A 1 118 ? -2.877 -4.030 6.626 1.00 95.75 118 LEU A O 1
ATOM 893 N N . ALA A 1 119 ? -3.961 -5.139 8.261 1.00 94.50 119 ALA A N 1
ATOM 894 C CA . ALA A 1 119 ? -3.149 -6.349 8.229 1.00 94.50 119 ALA A CA 1
ATOM 895 C C . ALA A 1 119 ? -4.047 -7.587 8.289 1.00 94.50 119 ALA A C 1
ATOM 897 O O . ALA A 1 119 ? -5.230 -7.504 8.626 1.00 94.50 119 ALA A O 1
ATOM 898 N N . ALA A 1 120 ? -3.505 -8.748 7.918 1.00 91.81 120 ALA A N 1
ATOM 899 C CA . ALA A 1 120 ? -4.242 -9.994 8.098 1.00 91.81 120 ALA A CA 1
ATOM 900 C C . ALA A 1 120 ? -4.571 -10.185 9.594 1.00 91.81 120 ALA A C 1
ATOM 902 O O . ALA A 1 120 ? -3.691 -9.928 10.418 1.00 91.81 120 ALA A O 1
ATOM 903 N N . PRO A 1 121 ? -5.784 -10.646 9.952 1.00 90.00 121 PRO A N 1
ATOM 904 C CA . PRO A 1 121 ? -6.163 -10.826 11.349 1.00 90.00 121 PRO A CA 1
ATOM 905 C C . PRO A 1 121 ? -5.198 -11.783 12.059 1.00 90.00 121 PRO A C 1
ATOM 907 O O . PRO A 1 121 ? -5.051 -12.932 11.643 1.00 90.00 121 PRO A O 1
ATOM 910 N N . GLY A 1 122 ? -4.535 -11.314 13.118 1.00 77.25 122 GLY A N 1
ATOM 911 C CA . GLY A 1 122 ? -3.588 -12.117 13.904 1.00 77.25 122 GLY A CA 1
ATOM 912 C C . GLY A 1 122 ? -4.119 -12.555 15.271 1.00 77.25 122 GLY A C 1
ATOM 913 O O . GLY A 1 122 ? -3.399 -13.188 16.036 1.00 77.25 122 GLY A O 1
ATOM 914 N N . GLY A 1 123 ? -5.377 -12.228 15.591 1.00 76.81 123 GLY A N 1
ATOM 915 C CA . GLY A 1 123 ? -6.076 -12.685 16.796 1.00 76.81 123 GLY A CA 1
ATOM 916 C C . GLY A 1 123 ? -5.600 -12.070 18.117 1.00 76.81 123 GLY A C 1
ATOM 917 O O . GLY A 1 123 ? -6.220 -12.343 19.141 1.00 76.81 123 GLY A O 1
ATOM 918 N N . GLN A 1 124 ? -4.537 -11.260 18.114 1.00 82.56 124 GLN A N 1
ATOM 919 C CA . GLN A 1 124 ? -4.017 -10.528 19.273 1.00 82.56 124 GLN A CA 1
ATOM 920 C C . GLN A 1 124 ? -3.628 -9.090 18.876 1.00 82.56 124 GLN A C 1
ATOM 922 O O . GLN A 1 124 ? -3.088 -8.904 17.775 1.00 82.56 124 GLN A O 1
ATOM 927 N N . PRO A 1 125 ? -3.819 -8.097 19.767 1.00 80.06 125 PRO A N 1
ATOM 928 C CA . PRO A 1 125 ? -3.385 -6.722 19.532 1.00 80.06 125 PRO A CA 1
ATOM 929 C C . PRO A 1 125 ? -1.904 -6.615 19.175 1.00 80.06 125 PRO A C 1
ATOM 931 O O . PRO A 1 125 ? -1.052 -7.212 19.830 1.00 80.06 125 PRO A O 1
ATOM 934 N N . GLY A 1 126 ? -1.593 -5.842 18.132 1.00 82.75 126 GLY A N 1
ATOM 935 C CA . GLY A 1 126 ? -0.212 -5.626 17.684 1.00 82.75 126 GLY A CA 1
ATOM 936 C C . GLY A 1 126 ? 0.373 -6.753 16.827 1.00 82.75 126 GLY A C 1
ATOM 937 O O . GLY A 1 126 ? 1.505 -6.634 16.363 1.00 82.75 126 GLY A O 1
ATOM 938 N N . SER A 1 127 ? -0.393 -7.815 16.557 1.00 87.12 127 SER A N 1
ATOM 939 C CA . SER A 1 127 ? 0.036 -8.935 15.703 1.00 87.12 127 SER A CA 1
ATOM 940 C C . SER A 1 127 ? 0.440 -8.514 14.285 1.00 87.12 127 SER A C 1
ATOM 942 O O . SER A 1 127 ? 1.247 -9.193 13.652 1.00 87.12 127 SER A O 1
ATOM 944 N N . TRP A 1 128 ? -0.042 -7.365 13.801 1.00 89.94 128 TRP A N 1
ATOM 945 C CA . TRP A 1 128 ? 0.390 -6.765 12.537 1.00 89.94 128 TRP A CA 1
ATOM 946 C C . TRP A 1 128 ? 1.911 -6.539 12.461 1.00 89.94 128 TRP A C 1
ATOM 948 O O . TRP A 1 128 ? 2.477 -6.623 11.371 1.00 89.94 128 TRP A O 1
ATOM 958 N N . ALA A 1 129 ? 2.587 -6.288 13.589 1.00 88.56 129 ALA A N 1
ATOM 959 C CA . ALA A 1 129 ? 4.009 -5.937 13.619 1.00 88.56 129 ALA A CA 1
ATOM 960 C C . ALA A 1 129 ? 4.925 -7.100 13.200 1.00 88.56 129 ALA A C 1
ATOM 962 O O . ALA A 1 129 ? 5.983 -6.878 12.613 1.00 88.56 129 ALA A O 1
ATOM 963 N N . THR A 1 130 ? 4.507 -8.338 13.468 1.00 88.19 130 THR A N 1
ATOM 964 C CA . THR A 1 130 ? 5.229 -9.566 13.090 1.00 88.19 130 THR A CA 1
ATOM 965 C C . THR A 1 130 ? 4.559 -10.304 11.926 1.00 88.19 130 THR A C 1
ATOM 967 O O . THR A 1 130 ? 5.058 -11.322 11.448 1.00 88.19 130 THR A O 1
ATOM 970 N N . GLN A 1 131 ? 3.443 -9.784 11.406 1.00 88.62 131 GLN A N 1
ATOM 971 C CA . GLN A 1 131 ? 2.702 -10.401 10.311 1.00 88.62 131 GLN A CA 1
ATOM 972 C C . GLN A 1 131 ? 3.464 -10.286 8.979 1.00 88.62 131 GLN A C 1
ATOM 974 O O . GLN A 1 131 ? 3.570 -9.203 8.403 1.00 88.62 131 GLN A O 1
ATOM 979 N N . CYS A 1 132 ? 3.910 -11.420 8.427 1.00 89.25 132 CYS A N 1
ATOM 980 C CA . CYS A 1 132 ? 4.595 -11.463 7.126 1.00 89.25 132 CYS A CA 1
ATOM 981 C C . CYS A 1 132 ? 3.826 -12.187 5.998 1.00 89.25 132 CYS A C 1
ATOM 983 O O . CYS A 1 132 ? 4.046 -11.910 4.809 1.00 89.25 132 CYS A O 1
ATOM 985 N N . LYS A 1 133 ? 2.903 -13.099 6.344 1.00 90.31 133 LYS A N 1
ATOM 986 C CA . LYS A 1 133 ? 2.187 -13.968 5.387 1.00 90.31 133 LYS A CA 1
ATOM 987 C C . LYS A 1 133 ? 1.200 -13.219 4.491 1.00 90.31 133 LYS A C 1
ATOM 989 O O . LYS A 1 133 ? 0.952 -13.645 3.366 1.00 90.31 133 LYS A O 1
ATOM 994 N N . GLY A 1 134 ? 0.600 -12.150 5.002 1.00 91.69 134 GLY A N 1
ATOM 995 C CA . GLY A 1 134 ? -0.509 -11.425 4.387 1.00 91.69 134 GLY A CA 1
ATOM 996 C C . GLY A 1 134 ? -0.051 -10.121 3.748 1.00 91.69 134 GLY A C 1
ATOM 997 O O . GLY A 1 134 ? 1.133 -9.790 3.747 1.00 91.69 134 GLY A O 1
ATOM 998 N N . TYR A 1 135 ? -0.992 -9.373 3.180 1.00 93.44 135 TYR A N 1
ATOM 999 C CA . TYR A 1 135 ? -0.736 -8.014 2.705 1.00 93.44 135 TYR A CA 1
ATOM 1000 C C . TYR A 1 135 ? -0.995 -7.011 3.822 1.00 93.44 135 TYR A C 1
ATOM 1002 O O . TYR A 1 135 ? -1.949 -7.185 4.579 1.00 93.44 135 TYR A O 1
ATOM 1010 N N . GLN A 1 136 ? -0.172 -5.964 3.879 1.00 94.56 136 GLN A N 1
ATOM 1011 C CA . GLN A 1 136 ? -0.388 -4.828 4.763 1.00 94.56 136 GLN A CA 1
ATOM 1012 C C . GLN A 1 136 ? -0.566 -3.544 3.953 1.00 94.56 136 GLN A C 1
ATOM 1014 O O . GLN A 1 136 ? 0.089 -3.364 2.924 1.00 94.56 136 GLN A O 1
ATOM 1019 N N . PHE A 1 137 ? -1.438 -2.654 4.420 1.00 95.75 137 PHE A N 1
ATOM 1020 C CA . PHE A 1 137 ? -1.731 -1.371 3.780 1.00 95.75 137 PHE A CA 1
ATOM 1021 C C . PHE A 1 137 ? -1.800 -0.290 4.845 1.00 95.75 137 PHE A C 1
ATOM 1023 O O . PHE A 1 137 ? -2.509 -0.471 5.825 1.00 95.75 137 PHE A O 1
ATOM 1030 N N . TRP A 1 138 ? -1.106 0.829 4.652 1.00 95.94 138 TRP A N 1
ATOM 1031 C CA . TRP A 1 138 ? -0.984 1.863 5.677 1.00 95.94 138 TRP A CA 1
ATOM 1032 C C . TRP A 1 138 ? -1.218 3.253 5.101 1.00 95.94 138 TRP A C 1
ATOM 1034 O O . TRP A 1 138 ? -0.874 3.540 3.955 1.00 95.94 138 TRP A O 1
ATOM 1044 N N . THR A 1 139 ? -1.789 4.129 5.917 1.00 96.81 139 THR A N 1
ATOM 1045 C CA . THR A 1 139 ? -1.944 5.553 5.624 1.00 96.81 139 THR A CA 1
ATOM 1046 C C . THR A 1 139 ? -1.738 6.370 6.896 1.00 96.81 139 THR A C 1
ATOM 1048 O O . THR A 1 139 ? -1.689 5.825 8.002 1.00 96.81 139 THR A O 1
ATOM 1051 N N . ARG A 1 140 ? -1.641 7.692 6.752 1.00 96.38 140 ARG A N 1
ATOM 1052 C CA . ARG A 1 140 ? -1.712 8.615 7.888 1.00 96.38 140 ARG A CA 1
ATOM 1053 C C . ARG A 1 140 ? -3.070 9.298 7.929 1.00 96.38 140 ARG A C 1
ATOM 1055 O O . ARG A 1 140 ? -3.556 9.789 6.912 1.00 96.38 140 ARG A O 1
ATOM 1062 N N . ALA A 1 141 ? -3.655 9.368 9.117 1.00 96.62 141 ALA A N 1
ATOM 1063 C CA . ALA A 1 141 ? -4.843 10.162 9.362 1.00 96.62 141 ALA A CA 1
ATOM 1064 C C . ALA A 1 141 ? -4.532 11.664 9.240 1.00 96.62 141 ALA A C 1
ATOM 1066 O O . ALA A 1 141 ? -3.464 12.148 9.624 1.00 96.62 141 ALA A O 1
ATOM 1067 N N . THR A 1 142 ? -5.495 12.416 8.717 1.00 96.62 142 THR A N 1
ATOM 1068 C CA . THR A 1 142 ? -5.468 13.884 8.677 1.00 96.62 142 THR A CA 1
ATOM 1069 C C . THR A 1 142 ? -5.529 14.481 10.087 1.00 96.62 142 THR A C 1
ATOM 1071 O O . THR A 1 142 ? -5.807 13.784 11.062 1.00 96.62 142 THR A O 1
ATOM 1074 N N . ALA A 1 143 ? -5.368 15.802 10.204 1.00 94.12 143 ALA A N 1
ATOM 1075 C CA . ALA A 1 143 ? -5.550 16.520 11.472 1.00 94.12 143 ALA A CA 1
ATOM 1076 C C . ALA A 1 143 ? -6.948 16.323 12.100 1.00 94.12 143 ALA A C 1
ATOM 1078 O O . ALA A 1 143 ? -7.108 16.445 13.308 1.00 94.12 143 ALA A O 1
ATOM 1079 N N . SER A 1 144 ? -7.951 15.979 11.286 1.00 94.00 144 SER A N 1
ATOM 1080 C CA . SER A 1 144 ? -9.320 15.683 11.732 1.00 94.00 144 SER A CA 1
ATOM 1081 C C . SER A 1 144 ? -9.560 14.209 12.088 1.00 94.00 144 SER A C 1
ATOM 1083 O O . SER A 1 144 ? -10.699 13.816 12.313 1.00 94.00 144 SER A O 1
ATOM 1085 N N . GLY A 1 145 ? -8.523 13.364 12.088 1.00 94.75 145 GLY A N 1
ATOM 1086 C CA . GLY A 1 145 ? -8.648 11.921 12.326 1.00 94.75 145 GLY A CA 1
ATOM 1087 C C . GLY A 1 145 ? -9.188 11.130 11.126 1.00 94.75 145 GLY A C 1
ATOM 1088 O O . GLY A 1 145 ? -9.209 9.902 11.155 1.00 94.75 145 GLY A O 1
ATOM 1089 N N . ARG A 1 146 ? -9.600 11.800 10.040 1.00 97.69 146 ARG A N 1
ATOM 1090 C CA . ARG A 1 146 ? -10.036 11.136 8.800 1.00 97.69 146 ARG A CA 1
ATOM 1091 C C . ARG A 1 146 ? -8.876 10.416 8.127 1.00 97.69 146 ARG A C 1
ATOM 1093 O O . ARG A 1 146 ? -7.802 11.004 8.007 1.00 97.69 146 ARG A O 1
ATOM 1100 N N . PHE A 1 147 ? -9.112 9.214 7.617 1.00 97.81 147 PHE A N 1
ATOM 1101 C CA . PHE A 1 147 ? -8.130 8.429 6.874 1.00 97.81 147 PHE A CA 1
ATOM 1102 C C . PHE A 1 147 ? -8.731 7.822 5.600 1.00 97.81 147 PHE A C 1
ATOM 1104 O O . PHE A 1 147 ? -9.944 7.627 5.489 1.00 97.81 147 PHE A O 1
ATOM 1111 N N . SER A 1 148 ? -7.857 7.519 4.640 1.00 97.94 148 SER A N 1
ATOM 1112 C CA . SER A 1 148 ? -8.185 6.807 3.405 1.00 97.94 148 SER A CA 1
ATOM 1113 C C . SER A 1 148 ? -7.029 5.879 3.041 1.00 97.94 148 SER A C 1
ATOM 1115 O O . SER A 1 148 ? -5.914 6.346 2.797 1.00 97.94 148 SER A O 1
ATOM 1117 N N . ILE A 1 149 ? -7.293 4.575 3.021 1.00 97.69 149 ILE A N 1
ATOM 1118 C CA . ILE A 1 149 ? -6.358 3.522 2.615 1.00 97.69 149 ILE A CA 1
ATOM 1119 C C . ILE A 1 149 ? -6.826 3.015 1.252 1.00 97.69 149 ILE A C 1
ATOM 1121 O O . ILE A 1 149 ? -7.816 2.291 1.164 1.00 97.69 149 ILE A O 1
ATOM 1125 N N . GLY A 1 150 ? -6.155 3.446 0.185 1.00 95.19 150 GLY A N 1
ATOM 1126 C CA . GLY A 1 150 ? -6.462 3.038 -1.189 1.00 95.19 150 GLY A CA 1
ATOM 1127 C C . GLY A 1 150 ? -5.680 1.803 -1.637 1.00 95.19 150 GLY A C 1
ATOM 1128 O O . GLY A 1 150 ? -4.670 1.438 -1.038 1.00 95.19 150 GLY A O 1
ATOM 1129 N N . GLY A 1 151 ? -6.126 1.169 -2.725 1.00 94.25 151 GLY A N 1
ATOM 1130 C CA . GLY A 1 151 ? -5.405 0.060 -3.364 1.00 94.25 151 GLY A CA 1
ATOM 1131 C C . GLY A 1 151 ? -5.438 -1.259 -2.581 1.00 94.25 151 GLY A C 1
ATOM 1132 O O . GLY A 1 151 ? -4.627 -2.157 -2.851 1.00 94.25 151 GLY A O 1
ATOM 1133 N N . VAL A 1 152 ? -6.372 -1.377 -1.636 1.00 96.19 152 VAL A N 1
ATOM 1134 C CA . VAL A 1 152 ? -6.540 -2.530 -0.748 1.00 96.19 152 VAL A CA 1
ATOM 1135 C C . VAL A 1 152 ? -7.069 -3.703 -1.560 1.00 96.19 152 VAL A C 1
ATOM 1137 O O . VAL A 1 152 ? -8.045 -3.573 -2.294 1.00 96.19 152 VAL A O 1
ATOM 1140 N N . ARG A 1 153 ? -6.416 -4.860 -1.458 1.00 94.94 153 ARG A N 1
ATOM 1141 C CA . ARG A 1 153 ? -6.907 -6.079 -2.114 1.00 94.94 153 ARG A CA 1
ATOM 1142 C C . ARG A 1 153 ? -8.180 -6.562 -1.425 1.00 94.94 153 ARG A C 1
ATOM 1144 O O . ARG A 1 153 ? -8.325 -6.387 -0.221 1.00 94.94 153 ARG A O 1
ATOM 1151 N N . ALA A 1 154 ? -9.070 -7.213 -2.167 1.00 94.06 154 ALA A N 1
ATOM 1152 C CA . ALA A 1 154 ? -10.189 -7.915 -1.549 1.00 94.06 154 ALA A CA 1
ATOM 1153 C C . ALA A 1 154 ? -9.681 -8.936 -0.510 1.00 94.06 154 ALA A C 1
ATOM 1155 O O . ALA A 1 154 ? -8.735 -9.685 -0.775 1.00 94.06 154 ALA A O 1
ATOM 1156 N N . GLY A 1 155 ? -10.301 -8.948 0.669 1.00 93.19 155 GLY A N 1
ATOM 1157 C CA . GLY A 1 155 ? -9.914 -9.807 1.783 1.00 93.19 155 GLY A CA 1
ATOM 1158 C C . GLY A 1 155 ? -10.504 -9.344 3.114 1.00 93.19 155 GLY A C 1
ATOM 1159 O O . GLY A 1 155 ? -11.194 -8.328 3.188 1.00 93.19 155 GLY A O 1
ATOM 1160 N N . THR A 1 156 ? -10.214 -10.103 4.167 1.00 93.50 156 THR A N 1
ATOM 1161 C CA . THR A 1 156 ? -10.553 -9.762 5.553 1.00 93.50 156 THR A CA 1
ATOM 1162 C C . THR A 1 156 ? -9.304 -9.261 6.265 1.00 93.50 156 THR A C 1
ATOM 1164 O O . THR A 1 156 ? -8.243 -9.876 6.151 1.00 93.50 156 THR A O 1
ATOM 1167 N N . TYR A 1 157 ? -9.441 -8.159 7.000 1.00 93.94 157 TYR A N 1
ATOM 1168 C CA . TYR A 1 157 ? -8.337 -7.459 7.650 1.00 93.94 157 TYR A CA 1
ATOM 1169 C C . TYR A 1 157 ? -8.716 -7.050 9.076 1.00 93.94 157 TYR A C 1
ATOM 1171 O O . TYR A 1 157 ? -9.880 -6.755 9.346 1.00 93.94 157 TYR A O 1
ATOM 1179 N N . SER A 1 158 ? -7.723 -6.992 9.960 1.00 93.06 158 SER A N 1
ATOM 1180 C CA . SER A 1 158 ? -7.777 -6.161 11.166 1.00 93.06 158 SER A CA 1
ATOM 1181 C C . SER A 1 158 ? -7.496 -4.705 10.787 1.00 93.06 158 SER A C 1
ATOM 1183 O O . SER A 1 158 ? -6.734 -4.454 9.850 1.00 93.06 158 SER A O 1
ATOM 1185 N N . LEU A 1 159 ? -8.123 -3.760 11.496 1.00 93.19 159 LEU A N 1
ATOM 1186 C CA . LEU A 1 159 ? -7.805 -2.336 11.413 1.00 93.19 159 LEU A CA 1
ATOM 1187 C C . LEU A 1 159 ? -6.991 -1.960 12.650 1.00 93.19 159 LEU A C 1
ATOM 1189 O O . LEU A 1 159 ? -7.517 -1.881 13.759 1.00 93.19 159 LEU A O 1
ATOM 1193 N N . ASP A 1 160 ? -5.715 -1.693 12.430 1.00 91.94 160 ASP A N 1
ATOM 1194 C CA . ASP A 1 160 ? -4.764 -1.326 13.464 1.00 91.94 160 ASP A CA 1
ATOM 1195 C C . ASP A 1 160 ? -4.443 0.160 13.372 1.00 91.94 160 ASP A C 1
ATOM 1197 O O . ASP A 1 160 ? -4.403 0.747 12.288 1.00 91.94 160 ASP A O 1
ATOM 1201 N N . ALA A 1 161 ? -4.188 0.792 14.512 1.00 91.81 161 ALA A N 1
ATOM 1202 C CA . ALA A 1 161 ? -3.735 2.169 14.519 1.00 91.81 161 ALA A CA 1
ATOM 1203 C C . ALA A 1 161 ? -2.775 2.451 15.666 1.00 91.81 161 ALA A C 1
ATOM 1205 O O . ALA A 1 161 ? -2.952 1.965 16.781 1.00 91.81 161 ALA A O 1
ATOM 1206 N N . TRP A 1 162 ? -1.792 3.302 15.388 1.00 87.88 162 TRP A N 1
ATOM 1207 C CA . TRP A 1 162 ? -0.915 3.881 16.393 1.00 87.88 162 TRP A CA 1
ATOM 1208 C C . TRP A 1 162 ? -0.910 5.399 16.243 1.00 87.88 162 TRP A C 1
ATOM 1210 O O . TRP A 1 162 ? -0.664 5.939 15.160 1.00 87.88 162 TRP A O 1
ATOM 1220 N N . VAL A 1 163 ? -1.195 6.092 17.342 1.00 86.44 163 VAL A N 1
ATOM 1221 C CA . VAL A 1 163 ? -1.211 7.553 17.389 1.00 86.44 163 VAL A CA 1
ATOM 1222 C C . VAL A 1 163 ? 0.060 8.008 18.098 1.00 86.44 163 VAL A C 1
ATOM 1224 O O . VAL A 1 163 ? 0.251 7.651 19.262 1.00 86.44 163 VAL A O 1
ATOM 1227 N N . PRO A 1 164 ? 0.942 8.779 17.439 1.00 80.38 164 PRO A N 1
ATOM 1228 C CA . PRO A 1 164 ? 2.122 9.320 18.097 1.00 80.38 164 PRO A CA 1
ATOM 1229 C C . PRO A 1 164 ? 1.738 10.060 19.385 1.00 80.38 164 PRO A C 1
ATOM 1231 O O . PRO A 1 164 ? 0.875 10.934 19.367 1.00 80.38 164 PRO A O 1
ATOM 1234 N N . GLY A 1 165 ? 2.362 9.690 20.505 1.00 71.56 165 GLY A N 1
ATOM 1235 C CA . GLY A 1 165 ? 2.067 10.271 21.821 1.00 71.56 165 GLY A CA 1
ATOM 1236 C C . GLY A 1 165 ? 0.944 9.589 22.615 1.00 71.56 165 GLY A C 1
ATOM 1237 O O . GLY A 1 165 ? 0.758 9.943 23.774 1.00 71.56 165 GLY A O 1
ATOM 1238 N N . PHE A 1 166 ? 0.254 8.586 22.057 1.00 61.81 166 PHE A N 1
ATOM 1239 C CA . PHE A 1 166 ? -0.717 7.748 22.775 1.00 61.81 166 PHE A CA 1
ATOM 1240 C C . PHE A 1 166 ? -0.297 6.267 22.759 1.00 61.81 166 PHE A C 1
ATOM 1242 O O . PHE A 1 166 ? 0.320 5.786 21.807 1.00 61.81 166 PHE A O 1
ATOM 1249 N N . LEU A 1 167 ? -0.663 5.518 23.802 1.00 53.94 167 LEU A N 1
ATOM 1250 C CA . LEU A 1 167 ? -0.561 4.052 23.846 1.00 53.94 167 LEU A CA 1
ATOM 1251 C C . LEU A 1 167 ? -1.906 3.464 23.358 1.00 53.94 167 LEU A C 1
ATOM 1253 O O . LEU A 1 167 ? -2.945 3.816 23.911 1.00 53.94 167 LEU A O 1
ATOM 1257 N N . SER A 1 168 ? -1.932 2.643 22.299 1.00 53.16 168 SER A N 1
ATOM 1258 C CA . SER A 1 168 ? -3.176 2.227 21.605 1.00 53.16 168 SER A CA 1
ATOM 1259 C C . SER A 1 168 ? -3.733 0.848 22.023 1.00 53.16 168 SER A C 1
ATOM 1261 O O . SER A 1 168 ? -2.982 -0.024 22.451 1.00 53.16 168 SER A O 1
ATOM 1263 N N . SER A 1 169 ? -5.049 0.637 21.813 1.00 47.03 169 SER A N 1
ATOM 1264 C CA . SER A 1 169 ? -5.751 -0.672 21.758 1.00 47.03 169 SER A CA 1
ATOM 1265 C C . SER A 1 169 ? -6.665 -0.762 20.502 1.00 47.03 169 SER A C 1
ATOM 1267 O O . SER A 1 169 ? -7.066 0.280 19.985 1.00 47.03 169 SER A O 1
ATOM 1269 N N . GLU A 1 170 ? -6.910 -1.974 19.969 1.00 54.38 170 GLU A N 1
ATOM 1270 C CA . GLU A 1 170 ? -7.424 -2.300 18.603 1.00 54.38 170 GLU A CA 1
ATOM 1271 C C . GLU A 1 170 ? -8.976 -2.334 18.467 1.00 54.38 170 GLU A C 1
ATOM 1273 O O . GLU A 1 170 ? -9.691 -2.514 19.452 1.00 54.38 170 GLU A O 1
ATOM 1278 N N . THR A 1 171 ? -9.529 -2.203 17.243 1.00 48.28 171 THR A N 1
ATOM 1279 C CA . THR A 1 171 ? -10.954 -2.472 16.912 1.00 48.28 171 THR A CA 1
ATOM 1280 C C . THR A 1 171 ? -11.098 -3.182 15.552 1.00 48.28 171 THR A C 1
ATOM 1282 O O . THR A 1 171 ? -10.614 -2.693 14.536 1.00 48.28 171 THR A O 1
ATOM 1285 N N . THR A 1 172 ? -11.809 -4.316 15.496 1.00 38.81 172 THR A N 1
ATOM 1286 C CA . THR A 1 172 ? -12.051 -5.095 14.261 1.00 38.81 172 THR A CA 1
ATOM 1287 C C . THR A 1 172 ? -13.116 -4.447 13.363 1.00 38.81 172 THR A C 1
ATOM 1289 O O . THR A 1 172 ? -14.163 -4.027 13.853 1.00 38.81 172 THR A O 1
ATOM 1292 N N . CYS A 1 173 ? -12.906 -4.419 12.040 1.00 37.59 173 CYS A N 1
ATOM 1293 C CA . CYS A 1 173 ? -13.887 -3.917 11.071 1.00 37.59 173 CYS A CA 1
ATOM 1294 C C . CYS A 1 173 ? -14.123 -4.945 9.948 1.00 37.59 173 CYS A C 1
ATOM 1296 O O . CYS A 1 173 ? -13.172 -5.428 9.341 1.00 37.59 173 CYS A O 1
ATOM 1298 N N . THR A 1 174 ? -15.383 -5.288 9.661 1.00 34.16 174 THR A N 1
ATOM 1299 C CA . THR A 1 174 ? -15.775 -6.138 8.518 1.00 34.16 174 THR A CA 1
ATOM 1300 C C . THR A 1 174 ? -16.460 -5.268 7.456 1.00 34.16 174 THR A C 1
ATOM 1302 O O . THR A 1 174 ? -17.384 -4.533 7.805 1.00 34.16 174 THR A O 1
ATOM 1305 N N . PRO A 1 175 ? -16.046 -5.306 6.175 1.00 33.16 175 PRO A N 1
ATOM 1306 C CA . PRO A 1 175 ? -16.725 -4.549 5.125 1.00 33.16 175 PRO A CA 1
ATOM 1307 C C . PRO A 1 175 ? -18.119 -5.139 4.815 1.00 33.16 175 PRO A C 1
ATOM 1309 O O . PRO A 1 175 ? -18.327 -6.341 5.009 1.00 33.16 175 PRO A O 1
ATOM 1312 N N . PRO A 1 176 ? -19.082 -4.321 4.341 1.00 34.19 176 PRO A N 1
ATOM 1313 C CA . PRO A 1 176 ? -20.387 -4.812 3.901 1.00 34.19 176 PRO A CA 1
ATOM 1314 C C . PRO A 1 176 ? -20.262 -5.658 2.621 1.00 34.19 176 PRO A C 1
ATOM 1316 O O . PRO A 1 176 ? -19.338 -5.453 1.833 1.00 34.19 176 PRO A O 1
ATOM 1319 N N . ARG A 1 177 ? -21.186 -6.623 2.476 1.00 35.38 177 ARG A N 1
ATOM 1320 C CA . ARG A 1 177 ? -21.268 -7.594 1.367 1.00 35.38 177 ARG A CA 1
ATOM 1321 C C . ARG A 1 177 ? -21.410 -6.943 -0.002 1.00 35.38 177 ARG A C 1
ATOM 1323 O O . ARG A 1 177 ? -22.133 -5.927 -0.088 1.00 35.38 177 ARG A O 1
#

Mean predicted aligned error: 8.82 Å

Solvent-accessible surface area (backbone atoms only — not comparable to full-atom values): 11555 Å² total; per-residue (Å²): 135,81,76,82,82,81,82,84,84,87,86,87,81,94,76,69,50,74,93,63,34,73,67,36,52,87,78,75,58,93,88,58,86,83,84,78,78,81,72,88,82,84,87,87,85,87,86,61,95,70,80,65,82,54,64,63,57,56,52,52,49,52,52,49,51,52,54,56,54,58,71,49,61,61,60,82,80,72,79,53,89,78,56,75,44,60,88,57,34,45,69,54,72,53,70,44,65,42,81,33,82,80,45,100,79,49,43,77,39,54,30,44,60,13,41,40,32,36,25,49,71,61,94,51,87,72,36,57,81,44,59,58,86,57,70,72,50,73,34,61,19,38,77,74,6,38,36,65,38,69,75,38,67,80,78,76,44,31,43,44,59,48,35,84,96,57,90,72,83,75,58,82,59,82,82,84,134

Radius of gyration: 21.22 Å; Cα contacts (8 Å, |Δi|>4): 224; chains: 1; bounding box: 67×49×53 Å

Organism: NCBI:txid422564

Foldseek 3Di:
DDPDDDDDDDDDDLFDCPPVHCLLDDDADDVRDADDDDDPDDDDDDDDPPPCPDPVVVVVVVVVVVVVVVVCPPPPPDPDPNDQDQVQWDKDKDADWDQDCPPPVGGTAGLAFKKKKWDADPPDAPVRVSDNRTDMWIDTAHNRRIDMTTRHGDDATWIHIDRVPDDDDGDGDDDDD

pLDDT: mean 83.92, std 15.8, range [33.16, 98.12]

InterPro domains:
  IPR013784 Carbohydrate-binding-like fold [SSF49452] (86-172)
  IPR029413 Rhamnogalacturonan lyase, domain II [PF14686] (113-169)
  IPR029413 Rhamnogalacturonan lyase, domain II [cd10316] (88-166)

Nearest PDB structures (foldseek):
  8wg0-assembly2_C  TM=3.353E-01  e=2.965E+00  Flavobacterium johnsoniae UW101
  6ill-assembly1_C  TM=3.363E-01  e=4.020E+00  Echovirus E6
  8i0v-assembly1_R  TM=1.547E-01  e=3.151E+00  Homo sapiens
  6egv-assembly1_C  TM=1.485E-01  e=6.954E+00  Sacbrood virus